Protein AF-A0A926DGR2-F1 (afdb_monomer_lite)

Structure (mmCIF, N/CA/C/O backbone):
data_AF-A0A926DGR2-F1
#
_entry.id   AF-A0A926DGR2-F1
#
loop_
_atom_site.group_PDB
_atom_site.id
_atom_site.type_symbol
_atom_site.label_atom_id
_atom_site.label_alt_id
_atom_site.label_comp_id
_atom_site.label_asym_id
_atom_site.label_entity_id
_atom_site.label_seq_id
_atom_site.pdbx_PDB_ins_code
_atom_site.Cartn_x
_atom_site.Cartn_y
_atom_site.Cartn_z
_atom_site.occupancy
_atom_site.B_iso_or_equiv
_atom_site.auth_seq_id
_atom_site.auth_comp_id
_atom_site.auth_asym_id
_atom_site.auth_atom_id
_atom_site.pdbx_PDB_model_num
ATOM 1 N N . MET A 1 1 ? 23.090 1.260 14.025 1.00 85.31 1 MET A N 1
ATOM 2 C CA . MET A 1 1 ? 22.115 1.130 12.928 1.00 85.31 1 MET A CA 1
ATOM 3 C C . MET A 1 1 ? 21.217 -0.067 13.197 1.00 85.31 1 MET A C 1
ATOM 5 O O . MET A 1 1 ? 21.703 -1.190 13.149 1.00 85.31 1 MET A O 1
ATOM 9 N N . ALA A 1 2 ? 19.939 0.156 13.508 1.00 92.38 2 ALA A N 1
ATOM 10 C CA . ALA A 1 2 ? 18.970 -0.929 13.665 1.00 92.38 2 ALA A CA 1
ATOM 11 C C . ALA A 1 2 ? 18.140 -1.069 12.382 1.00 92.38 2 ALA A C 1
ATOM 13 O O . ALA A 1 2 ? 17.682 -0.070 11.825 1.00 92.38 2 ALA A O 1
ATOM 14 N N . LEU A 1 3 ? 17.971 -2.305 11.911 1.00 95.19 3 LEU A N 1
ATOM 15 C CA . LEU A 1 3 ? 17.145 -2.617 10.747 1.00 95.19 3 LEU A CA 1
ATOM 16 C C . LEU A 1 3 ? 15.840 -3.272 11.184 1.00 95.19 3 LEU A C 1
ATOM 18 O O . LEU A 1 3 ? 15.864 -4.383 11.706 1.00 95.19 3 LEU A O 1
ATOM 22 N N . GLU A 1 4 ? 14.705 -2.643 10.909 1.00 92.25 4 GLU A N 1
ATOM 23 C CA . GLU A 1 4 ? 13.402 -3.305 10.998 1.00 92.25 4 GLU A CA 1
ATOM 24 C C . GLU A 1 4 ? 13.162 -4.100 9.715 1.00 92.25 4 GLU A C 1
ATOM 26 O O . GLU A 1 4 ? 13.198 -3.536 8.622 1.00 92.25 4 GLU A O 1
ATOM 31 N N . VAL A 1 5 ? 12.946 -5.413 9.823 1.00 92.69 5 VAL A N 1
ATOM 32 C CA . VAL A 1 5 ? 12.897 -6.319 8.665 1.00 92.69 5 VAL A CA 1
ATOM 33 C C . VAL A 1 5 ? 11.571 -7.061 8.601 1.00 92.69 5 VAL A C 1
ATOM 35 O O . VAL A 1 5 ? 11.169 -7.741 9.543 1.00 92.69 5 VAL A O 1
ATOM 38 N N . LYS A 1 6 ? 10.925 -7.016 7.436 1.00 90.31 6 LYS A N 1
ATOM 39 C CA . LYS A 1 6 ? 9.734 -7.801 7.117 1.00 90.31 6 LYS A CA 1
ATOM 40 C C . LYS A 1 6 ? 9.934 -8.561 5.813 1.00 90.31 6 LYS A C 1
ATOM 42 O O . LYS A 1 6 ? 10.219 -7.977 4.770 1.00 90.31 6 LYS A O 1
ATOM 47 N N . PHE A 1 7 ? 9.729 -9.872 5.867 1.00 91.88 7 PHE A N 1
ATOM 48 C CA . PHE A 1 7 ? 9.771 -10.750 4.701 1.00 91.88 7 PHE A CA 1
ATOM 49 C C . PHE A 1 7 ? 8.384 -11.271 4.342 1.00 91.88 7 PHE A C 1
ATOM 51 O O . PHE A 1 7 ? 7.607 -11.676 5.209 1.00 91.88 7 PHE A O 1
ATOM 58 N N . PHE A 1 8 ? 8.112 -11.314 3.040 1.00 89.38 8 PHE A N 1
ATOM 59 C CA . PHE A 1 8 ? 6.947 -11.964 2.450 1.00 89.38 8 PHE A CA 1
ATOM 60 C C . PHE A 1 8 ? 7.410 -13.257 1.799 1.00 89.38 8 PHE A C 1
ATOM 62 O O . PHE A 1 8 ? 8.415 -13.269 1.077 1.00 89.38 8 PHE A O 1
ATOM 69 N N . THR A 1 9 ? 6.699 -14.347 2.072 1.00 91.00 9 THR A N 1
ATOM 70 C CA . THR A 1 9 ? 7.186 -15.690 1.767 1.00 91.00 9 THR A CA 1
ATOM 71 C C . THR A 1 9 ? 6.201 -16.485 0.932 1.00 91.00 9 THR A C 1
ATOM 73 O O . THR A 1 9 ? 5.001 -16.469 1.179 1.00 91.00 9 THR A O 1
ATOM 76 N N . LEU A 1 10 ? 6.727 -17.236 -0.035 1.00 89.69 10 LEU A N 1
ATOM 77 C CA . LEU A 1 10 ? 5.986 -18.236 -0.795 1.00 89.69 10 LEU A CA 1
ATOM 78 C C . LEU A 1 10 ? 6.647 -19.596 -0.586 1.00 89.69 10 LEU A C 1
ATOM 80 O O . LEU A 1 10 ? 7.823 -19.756 -0.918 1.00 89.69 10 LEU A O 1
ATOM 84 N N . LYS A 1 11 ? 5.900 -20.563 -0.033 1.00 88.25 11 LYS A N 1
ATOM 85 C CA . LYS A 1 11 ? 6.431 -21.873 0.400 1.00 88.25 11 LYS A CA 1
ATOM 86 C C . LYS A 1 11 ? 7.746 -21.719 1.182 1.00 88.25 11 LYS A C 1
ATOM 88 O O . LYS A 1 11 ? 8.768 -22.285 0.805 1.00 88.25 11 LYS A O 1
ATOM 93 N N . GLU A 1 12 ? 7.719 -20.880 2.219 1.00 88.81 12 GLU A N 1
ATOM 94 C CA . GLU A 1 12 ? 8.842 -20.645 3.147 1.00 88.81 12 GLU A CA 1
ATOM 95 C C . GLU A 1 12 ? 10.083 -19.964 2.548 1.00 88.81 12 GLU A C 1
ATOM 97 O O . GLU A 1 12 ? 11.089 -19.805 3.235 1.00 88.81 12 GLU A O 1
ATOM 102 N N . LYS A 1 13 ? 10.032 -19.508 1.293 1.00 93.50 13 LYS A N 1
ATOM 103 C CA . LYS A 1 13 ? 11.116 -18.739 0.672 1.00 93.50 13 LYS A CA 1
ATOM 104 C C . LYS A 1 13 ? 10.728 -17.285 0.488 1.00 93.50 13 LYS A C 1
ATOM 106 O O . LYS A 1 13 ? 9.588 -16.992 0.136 1.00 93.50 13 LYS A O 1
ATOM 111 N N . ILE A 1 14 ? 11.686 -16.383 0.673 1.00 95.56 14 ILE A N 1
ATOM 112 C CA . ILE A 1 14 ? 11.475 -14.943 0.497 1.00 95.56 14 ILE A CA 1
ATOM 113 C C . ILE A 1 14 ? 11.142 -14.651 -0.972 1.00 95.56 14 ILE A C 1
ATOM 115 O O . ILE A 1 14 ? 11.870 -15.057 -1.880 1.00 95.56 14 ILE A O 1
ATOM 119 N N . CYS A 1 15 ? 10.048 -13.927 -1.201 1.00 93.44 15 CYS A N 1
ATOM 120 C CA . CYS A 1 15 ? 9.672 -13.398 -2.514 1.00 93.44 15 CYS A CA 1
ATOM 121 C C . CYS A 1 15 ? 9.531 -11.869 -2.535 1.00 93.44 15 CYS A C 1
ATOM 123 O O . CYS A 1 15 ? 9.487 -11.268 -3.608 1.00 93.44 15 CYS A O 1
ATOM 125 N N . ALA A 1 16 ? 9.469 -11.234 -1.365 1.00 91.62 16 ALA A N 1
ATOM 126 C CA . ALA A 1 16 ? 9.537 -9.787 -1.209 1.00 91.62 16 ALA A CA 1
ATOM 127 C C . ALA A 1 16 ? 10.068 -9.427 0.176 1.00 91.62 16 ALA A C 1
ATOM 129 O O . ALA A 1 16 ? 9.998 -10.241 1.102 1.00 91.62 16 ALA A O 1
ATOM 130 N N . TRP A 1 17 ? 10.565 -8.206 0.322 1.00 92.88 17 TRP A N 1
ATOM 131 C CA . TRP A 1 17 ? 11.075 -7.708 1.592 1.00 92.88 17 TRP A CA 1
ATOM 132 C C . TRP A 1 17 ? 10.853 -6.216 1.740 1.00 92.88 17 TRP A C 1
ATOM 134 O O . TRP A 1 17 ? 10.704 -5.484 0.758 1.00 92.88 17 TRP A O 1
ATOM 144 N N . GLU A 1 18 ? 10.891 -5.800 2.997 1.00 89.88 18 GLU A N 1
ATOM 145 C CA . GLU A 1 18 ? 10.904 -4.418 3.436 1.00 89.88 18 GLU A CA 1
ATOM 146 C C . GLU A 1 18 ? 11.861 -4.312 4.602 1.00 89.88 18 GLU A C 1
ATOM 148 O O . GLU A 1 18 ? 11.802 -5.103 5.544 1.00 89.88 18 GLU A O 1
ATOM 153 N N . ILE A 1 19 ? 12.771 -3.363 4.494 1.00 93.06 19 ILE A N 1
ATOM 154 C CA . ILE A 1 19 ? 13.820 -3.125 5.463 1.00 93.06 19 ILE A CA 1
ATOM 155 C C . ILE A 1 19 ? 13.832 -1.625 5.718 1.00 93.06 19 ILE A C 1
ATOM 157 O O . ILE A 1 19 ? 14.022 -0.843 4.786 1.00 93.06 19 ILE A O 1
ATOM 161 N N . HIS A 1 20 ? 13.608 -1.218 6.959 1.00 91.25 20 HIS A N 1
ATOM 162 C CA . HIS A 1 20 ? 13.711 0.173 7.381 1.00 91.25 20 HIS A CA 1
ATOM 163 C C . HIS A 1 20 ? 14.954 0.334 8.244 1.00 91.25 20 HIS A C 1
ATOM 165 O O . HIS A 1 20 ? 15.096 -0.308 9.281 1.00 91.25 20 HIS A O 1
ATOM 171 N N . ASP A 1 21 ? 15.874 1.173 7.784 1.00 91.75 21 ASP A N 1
ATOM 172 C CA . ASP A 1 21 ? 16.991 1.639 8.592 1.00 91.75 21 ASP A CA 1
ATOM 173 C C . ASP A 1 21 ? 16.507 2.787 9.475 1.00 91.75 21 ASP A C 1
ATOM 175 O O . ASP A 1 21 ? 16.227 3.891 8.997 1.00 91.75 21 ASP A O 1
ATOM 179 N N . THR A 1 22 ? 16.414 2.522 10.775 1.00 86.75 22 THR A N 1
ATOM 180 C CA . THR A 1 22 ? 15.882 3.476 11.752 1.00 86.75 22 THR A CA 1
ATOM 181 C C . THR A 1 22 ? 16.847 4.620 12.054 1.00 86.75 22 THR A C 1
ATOM 183 O O . THR A 1 22 ? 16.408 5.678 12.502 1.00 86.75 22 THR A O 1
ATOM 186 N N . ALA A 1 23 ? 18.145 4.458 11.772 1.00 85.81 23 ALA A N 1
ATOM 187 C CA . ALA A 1 23 ? 19.149 5.488 12.019 1.00 85.81 23 ALA A CA 1
ATOM 188 C C . ALA A 1 23 ? 19.156 6.546 10.909 1.00 85.81 23 ALA A C 1
ATOM 190 O O . ALA A 1 23 ? 19.213 7.742 11.188 1.00 85.81 23 ALA A O 1
ATOM 191 N N . THR A 1 24 ? 19.076 6.117 9.647 1.00 87.12 24 THR A N 1
ATOM 192 C CA . THR A 1 24 ? 19.071 7.027 8.484 1.00 87.12 24 THR A CA 1
ATOM 193 C C . THR A 1 24 ? 17.665 7.357 7.982 1.00 87.12 24 THR A C 1
ATOM 195 O O . THR A 1 24 ? 17.489 8.241 7.140 1.00 87.12 24 THR A O 1
ATOM 198 N N . ASN A 1 25 ? 16.650 6.662 8.502 1.00 80.31 25 ASN A N 1
ATOM 199 C CA . ASN A 1 25 ? 15.273 6.689 8.021 1.00 80.31 25 ASN A CA 1
ATOM 200 C C . ASN A 1 25 ? 15.143 6.301 6.532 1.00 80.31 25 ASN A C 1
ATOM 202 O O . ASN A 1 25 ? 14.246 6.777 5.828 1.00 80.31 25 ASN A O 1
ATOM 206 N N . GLN A 1 26 ? 16.060 5.462 6.043 1.00 86.75 26 GLN A N 1
ATOM 207 C CA . GLN A 1 26 ? 16.059 4.939 4.681 1.00 86.75 26 GLN A CA 1
ATOM 208 C C . GLN A 1 26 ? 15.241 3.647 4.600 1.00 86.75 26 GLN A C 1
ATOM 210 O O . GLN A 1 26 ? 15.308 2.792 5.480 1.00 86.75 26 GLN A O 1
ATOM 215 N N . TYR A 1 27 ? 14.483 3.493 3.516 1.00 83.44 27 TYR A N 1
ATOM 216 C CA . TYR A 1 27 ? 13.680 2.303 3.250 1.00 83.44 27 TYR A CA 1
ATOM 217 C C . TYR A 1 27 ? 14.277 1.528 2.077 1.00 83.44 27 TYR A C 1
ATOM 219 O O . TYR A 1 27 ? 14.577 2.105 1.032 1.00 83.44 27 TYR A O 1
ATOM 227 N N . TYR A 1 28 ? 14.417 0.217 2.251 1.00 88.25 28 TYR A N 1
ATOM 228 C CA . TYR A 1 28 ? 14.827 -0.722 1.219 1.00 88.25 28 TYR A CA 1
ATOM 229 C C . TYR A 1 28 ? 13.732 -1.768 1.049 1.00 88.25 28 TYR A C 1
ATOM 231 O O . TYR A 1 28 ? 13.471 -2.579 1.935 1.00 88.25 28 TYR A O 1
ATOM 239 N N . ASN A 1 29 ? 13.095 -1.780 -0.109 1.00 87.88 29 ASN A N 1
ATOM 240 C CA . ASN A 1 29 ? 12.072 -2.753 -0.453 1.00 87.88 29 ASN A CA 1
ATOM 241 C C . ASN A 1 29 ? 12.411 -3.411 -1.784 1.00 87.88 29 ASN A C 1
ATOM 243 O O . ASN A 1 29 ? 13.141 -2.862 -2.608 1.00 87.88 29 ASN A O 1
ATOM 247 N N . GLY A 1 30 ? 11.871 -4.601 -2.007 1.00 88.25 30 GLY A N 1
ATOM 248 C CA . GLY A 1 30 ? 12.064 -5.258 -3.285 1.00 88.25 30 GLY A CA 1
ATOM 249 C C . GLY A 1 30 ? 11.314 -6.563 -3.436 1.00 88.25 30 GLY A C 1
ATOM 250 O O . GLY A 1 30 ? 10.511 -6.974 -2.594 1.00 88.25 30 GLY A O 1
ATOM 251 N N . ALA A 1 31 ? 11.558 -7.180 -4.583 1.00 89.81 31 ALA A N 1
ATOM 252 C CA . ALA A 1 31 ? 10.889 -8.377 -5.043 1.00 89.81 31 ALA A CA 1
ATOM 253 C C . ALA A 1 31 ? 11.898 -9.333 -5.655 1.00 89.81 31 ALA A C 1
ATOM 255 O O . ALA A 1 31 ? 12.835 -8.911 -6.331 1.00 89.81 31 ALA A O 1
ATOM 256 N N . ALA A 1 32 ? 11.662 -10.627 -5.487 1.00 94.75 32 ALA A N 1
ATOM 257 C CA . ALA A 1 32 ? 12.434 -11.635 -6.181 1.00 94.75 32 ALA A CA 1
ATOM 258 C C . ALA A 1 32 ? 11.609 -12.888 -6.430 1.00 94.75 32 ALA A C 1
ATOM 260 O O . ALA A 1 32 ? 10.655 -13.208 -5.718 1.00 94.75 32 ALA A O 1
ATOM 261 N N . ARG A 1 33 ? 12.028 -13.652 -7.432 1.00 95.56 33 ARG A N 1
ATOM 262 C CA . ARG A 1 33 ? 11.532 -14.999 -7.639 1.00 95.56 33 ARG A CA 1
ATOM 263 C C . ARG A 1 33 ? 12.081 -15.908 -6.531 1.00 95.56 33 ARG A C 1
ATOM 265 O O . ARG A 1 33 ? 13.298 -16.083 -6.459 1.00 95.56 33 ARG A O 1
ATOM 272 N N . PRO A 1 34 ? 11.226 -16.570 -5.733 1.00 95.44 34 PRO A N 1
ATOM 273 C CA . PRO A 1 34 ? 11.679 -17.392 -4.607 1.00 95.44 34 PRO A CA 1
ATOM 274 C C . PRO A 1 34 ? 12.421 -18.670 -5.036 1.00 95.44 34 PRO A C 1
ATOM 276 O O . PRO A 1 34 ? 13.231 -19.206 -4.286 1.00 95.44 34 PRO A O 1
ATOM 279 N N . PHE A 1 35 ? 12.183 -19.170 -6.254 1.00 95.19 35 PHE A N 1
ATOM 280 C CA . PHE A 1 35 ? 12.771 -20.417 -6.757 1.00 95.19 35 PHE A CA 1
ATOM 281 C C . PHE A 1 35 ? 13.747 -20.174 -7.906 1.00 95.19 35 PHE A C 1
ATOM 283 O O . PHE A 1 35 ? 13.556 -19.277 -8.730 1.00 95.19 35 PHE A O 1
ATOM 290 N N . LYS A 1 36 ? 14.773 -21.027 -8.018 1.00 93.75 36 LYS A N 1
ATOM 291 C CA . LYS A 1 36 ? 15.764 -20.935 -9.100 1.00 93.75 36 LYS A CA 1
ATOM 292 C C . LYS A 1 36 ? 15.111 -21.062 -10.479 1.00 93.75 36 LYS A C 1
ATOM 294 O O . LYS A 1 36 ? 15.443 -20.286 -11.369 1.00 93.75 36 LYS A O 1
ATOM 299 N N . SER A 1 37 ? 14.155 -21.980 -10.635 1.00 93.69 37 SER A N 1
ATOM 300 C CA . SER A 1 37 ? 13.375 -22.153 -11.865 1.00 93.69 37 SER A CA 1
ATOM 301 C C . SER A 1 37 ? 12.047 -21.397 -11.800 1.00 93.69 37 SER A C 1
ATOM 303 O O . SER A 1 37 ? 11.313 -21.500 -10.818 1.00 93.69 37 SER A O 1
ATOM 305 N N . SER A 1 38 ? 11.702 -20.678 -12.871 1.00 92.00 38 SER A N 1
ATOM 306 C CA . SER A 1 38 ? 10.388 -20.037 -13.022 1.00 92.00 38 SER A CA 1
ATOM 307 C C . SER A 1 38 ? 9.250 -21.044 -13.181 1.00 92.00 38 SER A C 1
ATOM 309 O O . SER A 1 38 ? 8.132 -20.754 -12.759 1.00 92.00 38 SER A O 1
ATOM 311 N N . ALA A 1 39 ? 9.535 -22.243 -13.696 1.00 92.56 39 ALA A N 1
ATOM 312 C CA . ALA A 1 39 ? 8.556 -23.322 -13.823 1.00 92.56 39 ALA A CA 1
ATOM 313 C C . ALA A 1 39 ? 8.101 -23.872 -12.460 1.00 92.56 39 ALA A C 1
ATOM 315 O O . ALA A 1 39 ? 7.008 -24.418 -12.344 1.00 92.56 39 ALA A O 1
ATOM 316 N N . SER A 1 40 ? 8.891 -23.696 -11.392 1.00 92.38 40 SER A N 1
ATOM 317 C CA . SER A 1 40 ? 8.473 -24.087 -10.037 1.00 92.38 40 SER A CA 1
ATOM 318 C C . SER A 1 40 ? 7.231 -23.324 -9.570 1.00 92.38 40 SER A C 1
ATOM 320 O O . SER A 1 40 ? 6.426 -23.875 -8.827 1.00 92.38 40 SER A O 1
ATOM 322 N N . LEU A 1 41 ? 7.033 -22.093 -10.054 1.00 91.06 41 LEU A N 1
ATOM 323 C CA . LEU A 1 41 ? 5.833 -21.302 -9.770 1.00 91.06 41 LEU A CA 1
ATOM 324 C C . LEU A 1 41 ? 4.581 -21.875 -10.451 1.00 91.06 41 LEU A C 1
ATOM 326 O O . LEU A 1 41 ? 3.470 -21.509 -10.091 1.00 91.06 41 LEU A O 1
ATOM 330 N N . ASP A 1 42 ? 4.721 -22.758 -11.444 1.00 90.50 42 ASP A N 1
ATOM 331 C CA . ASP A 1 42 ? 3.562 -23.388 -12.082 1.00 90.50 42 ASP A CA 1
ATOM 332 C C . ASP A 1 42 ? 2.893 -24.455 -11.228 1.00 90.50 42 ASP A C 1
ATOM 334 O O . ASP A 1 42 ? 1.716 -24.730 -11.430 1.00 90.50 42 ASP A O 1
ATOM 338 N N . LYS A 1 43 ? 3.620 -24.990 -10.246 1.00 90.06 43 LYS A N 1
ATOM 339 C CA . LYS A 1 43 ? 3.163 -26.061 -9.355 1.00 90.06 43 LYS A CA 1
ATOM 340 C C . LYS A 1 43 ? 2.479 -25.549 -8.085 1.00 90.06 43 LYS A C 1
ATOM 342 O O . LYS A 1 43 ? 2.101 -26.348 -7.237 1.00 90.06 43 LYS A O 1
ATOM 347 N N . ILE A 1 44 ? 2.381 -24.233 -7.924 1.00 87.81 44 ILE A N 1
ATOM 348 C CA . ILE A 1 44 ? 1.843 -23.589 -6.726 1.00 87.81 44 ILE A CA 1
ATOM 349 C C . ILE A 1 44 ? 0.384 -23.233 -6.972 1.00 87.81 44 ILE A C 1
ATOM 351 O O . ILE A 1 44 ? 0.033 -22.728 -8.044 1.00 87.81 44 ILE A O 1
ATOM 355 N N . LEU A 1 45 ? -0.458 -23.500 -5.975 1.00 79.00 45 LEU A N 1
ATOM 356 C CA . LEU A 1 45 ? -1.888 -23.244 -6.075 1.00 79.00 45 LEU A CA 1
ATOM 357 C C . LEU A 1 45 ? -2.152 -21.732 -6.172 1.00 79.00 45 LEU A C 1
ATOM 359 O O . LEU A 1 45 ? -1.497 -20.957 -5.474 1.00 79.00 45 LEU A O 1
ATOM 363 N N . PRO A 1 46 ? -3.130 -21.287 -6.984 1.00 71.06 46 PRO A N 1
ATOM 364 C CA . PRO A 1 46 ? -3.481 -19.870 -7.093 1.00 71.06 46 PRO A CA 1
ATOM 365 C C . PRO A 1 46 ? -3.771 -19.196 -5.744 1.00 71.06 46 PRO A C 1
ATOM 367 O O . PRO A 1 46 ? -3.370 -18.052 -5.541 1.00 71.06 46 PRO A O 1
ATOM 370 N N . SER A 1 47 ? -4.398 -19.918 -4.808 1.00 68.56 47 SER A N 1
ATOM 371 C CA . SER A 1 47 ? -4.724 -19.422 -3.466 1.00 68.56 47 SER A CA 1
ATOM 372 C C . SER A 1 47 ? -3.497 -19.035 -2.640 1.00 68.56 47 SER A C 1
ATOM 374 O O . SER A 1 47 ? -3.569 -18.127 -1.817 1.00 68.56 47 SER A O 1
ATOM 376 N N . GLU A 1 48 ? -2.343 -19.654 -2.891 1.00 71.81 48 GLU A N 1
ATOM 377 C CA . GLU A 1 48 ? -1.100 -19.339 -2.179 1.00 71.81 48 GLU A CA 1
ATOM 378 C C . GLU A 1 48 ? -0.487 -18.003 -2.611 1.00 71.81 48 GLU A C 1
ATOM 380 O O . GLU A 1 48 ? 0.431 -17.507 -1.962 1.00 71.81 48 GLU A O 1
ATOM 385 N N . TYR A 1 49 ? -1.006 -17.395 -3.680 1.00 69.31 49 TYR A N 1
ATOM 386 C CA . TYR A 1 49 ? -0.625 -16.054 -4.111 1.00 69.31 49 TYR A CA 1
ATOM 387 C C . TYR A 1 49 ? -1.524 -14.959 -3.525 1.00 69.31 49 TYR A C 1
ATOM 389 O O . TYR A 1 49 ? -1.179 -13.790 -3.648 1.00 69.31 49 TYR A O 1
ATOM 397 N N . PHE A 1 50 ? -2.650 -15.291 -2.882 1.00 60.75 50 PHE A N 1
ATOM 398 C CA . PHE A 1 50 ? -3.615 -14.285 -2.405 1.00 60.75 50 PHE A CA 1
ATOM 399 C C . PHE A 1 50 ? -3.074 -13.392 -1.291 1.00 60.75 50 PHE A C 1
ATOM 401 O O . PHE A 1 50 ? -3.501 -12.252 -1.148 1.00 60.75 50 PHE A O 1
ATOM 408 N N . LEU A 1 51 ? -2.129 -13.905 -0.507 1.00 63.66 51 LEU A N 1
ATOM 409 C CA . LEU A 1 51 ? -1.462 -13.146 0.549 1.00 63.66 51 LEU A CA 1
ATOM 410 C C . LEU A 1 51 ? -0.120 -12.574 0.087 1.00 63.66 51 LEU A C 1
ATOM 412 O O . LEU A 1 51 ? 0.638 -12.058 0.910 1.00 63.66 51 LEU A O 1
ATOM 416 N N . LEU A 1 52 ? 0.194 -12.708 -1.206 1.00 70.69 52 LEU A N 1
ATOM 417 C CA . LEU A 1 52 ? 1.451 -12.257 -1.761 1.00 70.69 52 LEU A CA 1
ATOM 418 C C . LEU A 1 52 ? 1.322 -10.921 -2.480 1.00 70.69 52 LEU A C 1
ATOM 420 O O . LEU A 1 52 ? 0.340 -10.662 -3.171 1.00 70.69 52 LEU A O 1
ATOM 424 N N . PRO A 1 53 ? 2.401 -10.132 -2.439 1.00 63.16 53 PRO A N 1
ATOM 425 C CA . PRO A 1 53 ? 2.492 -8.861 -3.139 1.00 63.16 53 PRO A CA 1
ATOM 426 C C . PRO A 1 53 ? 2.425 -8.900 -4.659 1.00 63.16 53 PRO A C 1
ATOM 428 O O . PRO A 1 53 ? 2.270 -7.870 -5.315 1.00 63.16 53 PRO A O 1
ATOM 431 N N . TYR A 1 54 ? 2.661 -10.074 -5.231 1.00 77.62 54 TYR A N 1
ATOM 432 C CA . TYR A 1 54 ? 2.979 -10.220 -6.635 1.00 77.62 54 TYR A CA 1
ATOM 433 C C . TYR A 1 54 ? 2.206 -11.383 -7.223 1.00 77.62 54 TYR A C 1
ATOM 435 O O . TYR A 1 54 ? 2.153 -12.481 -6.665 1.00 77.62 54 TYR A O 1
ATOM 443 N N . THR A 1 55 ? 1.679 -11.158 -8.421 1.00 77.44 55 THR A N 1
ATOM 444 C CA . THR A 1 55 ? 1.095 -12.231 -9.217 1.00 77.44 55 THR A CA 1
ATOM 445 C C . THR A 1 55 ? 2.165 -13.253 -9.592 1.00 77.44 55 THR A C 1
ATOM 447 O O . THR A 1 55 ? 3.349 -12.937 -9.754 1.00 77.44 55 THR A O 1
ATOM 450 N N . LYS A 1 56 ? 1.731 -14.485 -9.861 1.00 84.19 56 LYS A N 1
ATOM 451 C CA . LYS A 1 56 ? 2.578 -15.529 -10.451 1.00 84.19 56 LYS A CA 1
ATOM 452 C C . LYS A 1 56 ? 3.350 -15.034 -11.685 1.00 84.19 56 LYS A C 1
ATOM 454 O O . LYS A 1 56 ? 4.528 -15.350 -11.837 1.00 84.19 56 LYS A O 1
ATOM 459 N N . LYS A 1 57 ? 2.709 -14.240 -12.555 1.00 84.94 57 LYS A N 1
ATOM 460 C CA . LYS A 1 57 ? 3.335 -13.673 -13.764 1.00 84.94 57 LYS A CA 1
ATOM 461 C C . LYS A 1 57 ? 4.480 -12.717 -13.416 1.00 84.94 57 LYS A C 1
ATOM 463 O O . LYS A 1 57 ? 5.554 -12.840 -13.997 1.00 84.94 57 LYS A O 1
ATOM 468 N N . GLN A 1 58 ? 4.277 -11.818 -12.452 1.00 84.62 58 GLN A N 1
ATOM 469 C CA . GLN A 1 58 ? 5.322 -10.899 -11.985 1.00 84.62 58 GLN A CA 1
ATOM 470 C C . GLN A 1 58 ? 6.485 -11.660 -11.337 1.00 84.62 58 GLN A C 1
ATOM 472 O O . GLN A 1 58 ? 7.633 -11.476 -11.737 1.00 84.62 58 GLN A O 1
ATOM 477 N N . LEU A 1 59 ? 6.201 -12.608 -10.438 1.00 89.75 59 LEU A N 1
ATOM 478 C CA . LEU A 1 59 ? 7.238 -13.427 -9.798 1.00 89.75 59 LEU A CA 1
ATOM 479 C C . LEU A 1 59 ? 8.080 -14.222 -10.804 1.00 89.75 59 LEU A C 1
ATOM 481 O O . LEU A 1 59 ? 9.268 -14.429 -10.575 1.00 89.75 59 LEU A O 1
ATOM 485 N N . LYS A 1 60 ? 7.505 -14.655 -11.935 1.00 92.44 60 LYS A N 1
ATOM 486 C CA . LYS A 1 60 ? 8.272 -15.307 -13.009 1.00 92.44 60 LYS A CA 1
ATOM 487 C C . LYS A 1 60 ? 9.282 -14.369 -13.672 1.00 92.44 60 LYS A C 1
ATOM 489 O O . LYS A 1 60 ? 10.355 -14.844 -14.043 1.00 92.44 60 LYS A O 1
ATOM 494 N N . SER A 1 61 ? 8.938 -13.088 -13.817 1.00 90.56 61 SER A N 1
ATOM 495 C CA . SER A 1 61 ? 9.801 -12.076 -14.441 1.00 90.56 61 SER A CA 1
ATOM 496 C C . SER A 1 61 ? 10.932 -11.578 -13.543 1.00 90.56 61 SER A C 1
ATOM 498 O O . SER A 1 61 ? 11.923 -11.071 -14.057 1.00 90.56 61 SER A O 1
ATOM 500 N N . PHE A 1 62 ? 10.814 -11.733 -12.223 1.00 93.00 62 PHE A N 1
ATOM 501 C CA . PHE A 1 62 ? 11.843 -11.269 -11.299 1.00 93.00 62 PHE A CA 1
ATOM 502 C C . PHE A 1 62 ? 13.082 -12.163 -11.285 1.00 93.00 62 PHE A C 1
ATOM 504 O O . PHE A 1 62 ? 13.045 -13.359 -11.604 1.00 93.00 62 PHE A O 1
ATOM 511 N N . GLU A 1 63 ? 14.193 -11.561 -10.865 1.00 95.25 63 GLU A N 1
ATOM 512 C CA . GLU A 1 63 ? 15.437 -12.274 -10.624 1.00 95.25 63 GLU A CA 1
ATOM 513 C C . GLU A 1 63 ? 15.284 -13.269 -9.465 1.00 95.25 63 GLU A C 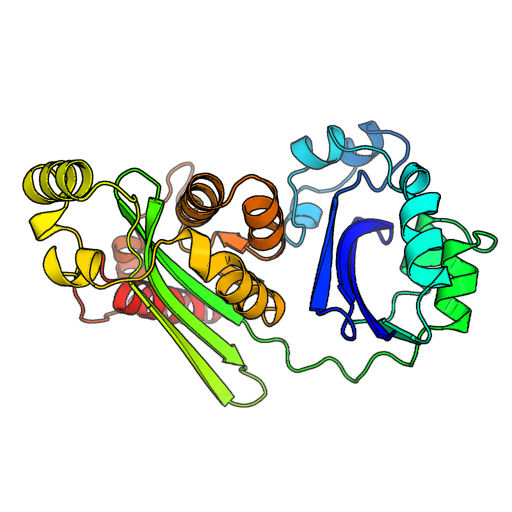1
ATOM 515 O O . GLU A 1 63 ? 14.495 -13.072 -8.543 1.00 95.25 63 GLU A O 1
ATOM 520 N N . TYR A 1 64 ? 16.026 -14.374 -9.522 1.00 96.81 64 TYR A N 1
ATOM 521 C CA . TYR A 1 64 ? 16.045 -15.360 -8.447 1.00 96.81 64 TYR A CA 1
ATOM 522 C C . TYR A 1 64 ? 16.610 -14.761 -7.152 1.00 96.81 64 TYR A C 1
ATOM 524 O O . TYR A 1 64 ? 17.727 -14.251 -7.158 1.00 96.81 64 TYR A O 1
ATOM 532 N N . ILE A 1 65 ? 15.894 -14.924 -6.034 1.00 96.94 65 ILE A N 1
ATOM 533 C CA . ILE A 1 65 ? 16.254 -14.379 -4.713 1.00 96.94 65 ILE A CA 1
ATOM 534 C C . ILE A 1 65 ? 17.684 -14.720 -4.283 1.00 96.94 65 ILE A C 1
ATOM 536 O O . ILE A 1 65 ? 18.364 -13.880 -3.707 1.00 96.94 65 ILE A O 1
ATOM 540 N N . GLY A 1 66 ? 18.194 -15.906 -4.631 1.00 95.69 66 GLY A N 1
ATOM 541 C CA . GLY A 1 66 ? 19.564 -16.290 -4.282 1.00 95.69 66 GLY A CA 1
ATOM 542 C C . GLY A 1 66 ? 20.645 -15.412 -4.924 1.00 95.69 66 GLY A C 1
ATOM 543 O O . GLY A 1 66 ? 21.753 -15.358 -4.404 1.00 95.69 66 GLY A O 1
ATOM 544 N N . ARG A 1 67 ? 20.343 -14.696 -6.017 1.00 96.31 67 ARG A N 1
ATOM 545 C CA . ARG A 1 67 ? 21.266 -13.717 -6.618 1.00 96.31 67 ARG A CA 1
ATOM 546 C C . ARG A 1 67 ? 21.304 -12.386 -5.871 1.00 96.31 67 ARG A C 1
ATOM 548 O O . ARG A 1 67 ? 22.253 -11.634 -6.046 1.00 96.31 67 ARG A O 1
ATOM 555 N N . LEU A 1 68 ? 20.321 -12.127 -5.012 1.00 96.62 68 LEU A N 1
ATOM 556 C CA . LEU A 1 68 ? 20.270 -10.940 -4.161 1.00 96.62 68 LEU A CA 1
ATOM 557 C C . LEU A 1 68 ? 20.951 -11.150 -2.807 1.00 96.62 68 LEU A C 1
ATOM 559 O O . LEU A 1 68 ? 20.928 -10.247 -1.978 1.00 96.62 68 LEU A O 1
ATOM 563 N N . ALA A 1 69 ? 21.588 -12.304 -2.574 1.00 96.56 69 ALA A N 1
ATOM 564 C CA . ALA A 1 69 ? 22.362 -12.534 -1.357 1.00 96.56 69 ALA A CA 1
ATOM 565 C C . ALA A 1 69 ? 23.365 -11.395 -1.062 1.00 96.56 69 ALA A C 1
ATOM 567 O O . ALA A 1 69 ? 23.323 -10.893 0.059 1.00 96.56 69 ALA A O 1
ATOM 568 N N . PRO A 1 70 ? 24.152 -10.874 -2.033 1.00 97.50 70 PRO A N 1
ATOM 569 C CA . PRO A 1 70 ? 25.086 -9.776 -1.764 1.00 97.50 70 PRO A CA 1
ATOM 570 C C . PRO A 1 70 ? 24.420 -8.505 -1.220 1.00 97.50 70 PRO A C 1
ATOM 572 O O . PRO A 1 70 ? 25.001 -7.823 -0.383 1.00 97.50 70 PRO A O 1
ATOM 575 N N . PHE A 1 71 ? 23.191 -8.205 -1.656 1.00 96.62 71 PHE A N 1
ATOM 576 C CA . PHE A 1 71 ? 22.424 -7.056 -1.171 1.00 96.62 71 PHE A CA 1
ATOM 577 C C . PHE A 1 71 ? 22.054 -7.209 0.313 1.00 96.62 71 PHE A C 1
ATOM 579 O O . PHE A 1 71 ? 22.277 -6.292 1.101 1.00 96.62 71 PHE A O 1
ATOM 586 N N . PHE A 1 72 ? 21.537 -8.376 0.713 1.00 97.69 72 PHE A N 1
ATOM 587 C CA . PHE A 1 72 ? 21.210 -8.631 2.119 1.00 97.69 72 PHE A CA 1
ATOM 588 C C . PHE A 1 72 ? 22.464 -8.718 2.988 1.00 97.69 72 PHE A C 1
ATOM 590 O O . PHE A 1 72 ? 22.459 -8.212 4.105 1.00 97.69 72 PHE A O 1
ATOM 597 N N . GLU A 1 73 ? 23.543 -9.323 2.482 1.00 97.38 73 GLU A N 1
ATOM 598 C CA . GLU A 1 73 ? 24.818 -9.383 3.200 1.00 97.38 73 GLU A CA 1
ATOM 599 C C . GLU A 1 73 ? 25.369 -7.990 3.491 1.00 97.38 73 GLU A C 1
ATOM 601 O O . GLU A 1 73 ? 25.784 -7.738 4.617 1.00 97.38 73 GLU A O 1
ATOM 606 N N . ASP A 1 74 ? 25.374 -7.087 2.507 1.00 96.69 74 ASP A N 1
ATOM 607 C CA . ASP A 1 74 ? 25.860 -5.718 2.694 1.00 96.69 74 ASP A CA 1
ATOM 608 C C . ASP A 1 74 ? 25.035 -4.961 3.748 1.00 96.69 74 ASP A C 1
ATOM 610 O O . ASP A 1 74 ? 25.599 -4.376 4.676 1.00 96.69 74 ASP A O 1
ATOM 614 N N . LEU A 1 75 ? 23.702 -5.043 3.667 1.00 95.81 75 LEU A N 1
ATOM 615 C CA . LEU A 1 75 ? 22.807 -4.419 4.645 1.00 95.81 75 LEU A CA 1
ATOM 616 C C . LEU A 1 75 ? 22.997 -4.991 6.054 1.00 95.81 75 LEU A C 1
ATOM 618 O O . LEU A 1 75 ? 23.154 -4.237 7.014 1.00 95.81 75 LEU A O 1
ATOM 622 N N . PHE A 1 76 ? 23.015 -6.318 6.195 1.00 97.19 76 PHE A N 1
ATOM 623 C CA . PHE A 1 76 ? 23.120 -6.972 7.502 1.00 97.19 76 PHE A CA 1
ATOM 624 C C . PHE A 1 76 ? 24.516 -6.827 8.116 1.00 97.19 76 PHE A C 1
ATOM 626 O O . PHE A 1 76 ? 24.643 -6.734 9.337 1.00 97.19 76 PHE A O 1
ATOM 633 N N . LYS A 1 77 ? 25.577 -6.727 7.303 1.00 96.88 77 LYS A N 1
ATOM 634 C CA . LYS A 1 77 ? 26.926 -6.400 7.796 1.00 96.88 77 LYS A CA 1
ATOM 635 C C . LYS A 1 77 ? 26.961 -5.031 8.469 1.00 96.88 77 LYS A C 1
ATOM 637 O O . LYS A 1 77 ? 27.549 -4.924 9.539 1.00 96.88 77 LYS A O 1
ATOM 642 N N . LYS A 1 78 ? 26.305 -4.029 7.878 1.00 94.56 78 LYS A N 1
ATOM 643 C CA . LYS A 1 78 ? 26.257 -2.648 8.390 1.00 94.56 78 LYS A CA 1
ATOM 644 C C . LYS A 1 78 ? 25.347 -2.470 9.608 1.00 94.56 78 LYS A C 1
ATOM 646 O O . LYS A 1 78 ? 25.474 -1.476 10.314 1.00 94.56 78 LYS A O 1
ATOM 651 N N . ALA A 1 79 ? 24.403 -3.384 9.825 1.00 95.31 79 ALA A N 1
ATOM 652 C CA . ALA A 1 79 ? 23.465 -3.312 10.940 1.00 95.31 79 ALA A CA 1
ATOM 653 C C . ALA A 1 79 ? 24.137 -3.694 12.259 1.00 95.31 79 ALA A C 1
ATOM 655 O O . ALA A 1 79 ? 24.875 -4.670 12.307 1.00 95.31 79 ALA A O 1
ATOM 656 N N . ASP A 1 80 ? 23.836 -2.980 13.334 1.00 95.12 80 ASP A N 1
ATOM 657 C CA . ASP A 1 80 ? 24.208 -3.398 14.690 1.00 95.12 80 ASP A CA 1
ATOM 658 C C . ASP A 1 80 ? 23.191 -4.409 15.232 1.00 95.12 80 ASP A C 1
ATOM 660 O O . ASP A 1 80 ? 23.557 -5.348 15.932 1.00 95.12 80 ASP A O 1
ATOM 664 N N . SER A 1 81 ? 21.917 -4.250 14.859 1.00 95.88 81 SER A N 1
ATOM 665 C CA . SER A 1 81 ? 20.826 -5.154 15.221 1.00 95.88 81 SER A CA 1
ATOM 666 C C . SER A 1 81 ? 19.799 -5.279 14.096 1.00 95.88 81 SER A C 1
ATOM 668 O O . SER A 1 81 ? 19.605 -4.366 13.284 1.00 95.88 81 SER A O 1
ATOM 670 N N . ILE A 1 82 ? 19.120 -6.423 14.059 1.00 96.69 82 ILE A N 1
ATOM 671 C CA . ILE A 1 82 ? 18.001 -6.699 13.158 1.00 96.69 82 ILE A CA 1
ATOM 672 C C . ILE A 1 82 ? 16.763 -6.964 14.012 1.00 96.69 82 ILE A C 1
ATOM 674 O O . ILE A 1 82 ? 16.766 -7.849 14.858 1.00 96.69 82 ILE A O 1
ATOM 678 N N . HIS A 1 83 ? 15.703 -6.202 13.776 1.00 93.56 83 HIS A N 1
ATOM 679 C CA . HIS A 1 83 ? 14.417 -6.287 14.459 1.00 93.56 83 HIS A CA 1
ATOM 680 C C . HIS A 1 83 ? 13.398 -6.908 13.500 1.00 93.56 83 HIS A C 1
ATOM 682 O O . HIS A 1 83 ? 12.858 -6.217 12.629 1.00 93.56 83 HIS A O 1
ATOM 688 N N . PRO A 1 84 ? 13.175 -8.229 13.567 1.00 91.75 84 PRO A N 1
ATOM 689 C CA . PRO A 1 84 ? 12.317 -8.897 12.609 1.00 91.75 84 PRO A CA 1
ATOM 690 C C . PRO A 1 84 ? 10.837 -8.782 12.991 1.00 91.75 84 PRO A C 1
ATOM 692 O O . PRO A 1 84 ? 10.447 -8.995 14.135 1.00 91.75 84 PRO A O 1
ATOM 695 N N . ALA A 1 85 ? 9.983 -8.530 11.999 1.00 84.75 85 ALA A N 1
ATOM 696 C CA . ALA A 1 85 ? 8.531 -8.440 12.178 1.00 84.75 85 ALA A CA 1
ATOM 697 C C . ALA A 1 85 ? 7.856 -9.783 12.535 1.00 84.75 85 ALA A C 1
ATOM 699 O O . ALA A 1 85 ? 6.678 -9.816 12.897 1.00 84.75 85 ALA A O 1
ATOM 700 N N . ALA A 1 86 ? 8.562 -10.902 12.356 1.00 83.94 86 ALA A N 1
ATOM 701 C CA . ALA A 1 86 ? 8.141 -12.248 12.728 1.00 83.94 86 ALA A CA 1
ATOM 702 C C . ALA A 1 86 ? 9.371 -13.162 12.845 1.00 83.94 86 ALA A C 1
ATOM 704 O O . ALA A 1 86 ? 10.479 -12.786 12.473 1.00 83.94 86 ALA A O 1
ATOM 705 N N . PHE A 1 87 ? 9.185 -14.396 13.305 1.00 87.50 87 PHE A N 1
ATOM 706 C CA . PHE A 1 87 ? 10.267 -15.378 13.315 1.00 87.50 87 PHE A CA 1
ATOM 707 C C . PHE A 1 87 ? 10.630 -15.821 11.883 1.00 87.50 87 PHE A C 1
ATOM 709 O O . PHE A 1 87 ? 9.824 -16.463 11.205 1.00 87.50 87 PHE A O 1
ATOM 716 N N . TYR A 1 88 ? 11.839 -15.480 11.418 1.00 92.50 88 TYR A N 1
ATOM 717 C CA . TYR A 1 88 ? 12.282 -15.717 10.035 1.00 92.50 88 TYR A CA 1
ATOM 718 C C . TYR A 1 88 ? 13.460 -16.691 9.870 1.00 92.50 88 TYR A C 1
ATOM 720 O O . TYR A 1 88 ? 13.862 -16.934 8.732 1.00 92.50 88 TYR A O 1
ATOM 728 N N . ASP A 1 89 ? 13.990 -17.307 10.930 1.00 92.06 89 ASP A N 1
ATOM 729 C CA . ASP A 1 89 ? 15.153 -18.210 10.838 1.00 92.06 89 ASP A CA 1
ATOM 730 C C . ASP A 1 89 ? 14.972 -19.301 9.785 1.00 92.06 89 ASP A C 1
ATOM 732 O O . ASP A 1 89 ? 15.816 -19.493 8.908 1.00 92.06 89 ASP A O 1
ATOM 736 N N . HIS A 1 90 ? 13.833 -19.996 9.838 1.00 92.06 90 HIS A N 1
ATOM 737 C CA . HIS A 1 90 ? 13.519 -21.055 8.886 1.00 92.06 90 HIS A CA 1
ATOM 738 C C . HIS A 1 90 ? 13.446 -20.501 7.458 1.00 92.06 90 HIS A C 1
ATOM 740 O O . HIS A 1 90 ? 14.005 -21.083 6.532 1.00 92.06 90 HIS A O 1
ATOM 746 N N . VAL A 1 91 ? 12.837 -19.327 7.290 1.00 94.69 91 VAL A N 1
ATOM 747 C CA . VAL A 1 91 ? 12.667 -18.664 5.993 1.00 94.69 91 VAL A CA 1
ATOM 748 C C . VAL A 1 91 ? 14.016 -18.306 5.369 1.00 94.69 91 VAL A C 1
ATOM 750 O O . VAL A 1 91 ? 14.267 -18.615 4.202 1.00 94.69 91 VAL A O 1
ATOM 753 N N . LEU A 1 92 ? 14.913 -17.685 6.133 1.00 96.44 92 LEU A N 1
ATOM 754 C CA . LEU A 1 92 ? 16.250 -17.311 5.667 1.00 96.44 92 LEU A CA 1
ATOM 755 C C . LEU A 1 92 ? 17.114 -18.543 5.390 1.00 96.44 92 LEU A C 1
ATOM 757 O O . LEU A 1 92 ? 17.746 -18.621 4.333 1.00 96.44 92 LEU A O 1
ATOM 761 N N . LYS A 1 93 ? 17.066 -19.544 6.278 1.00 95.44 93 LYS A N 1
ATOM 762 C CA . LYS A 1 93 ? 17.758 -20.827 6.110 1.00 95.44 93 LYS A CA 1
ATOM 763 C C . LYS A 1 93 ? 17.304 -21.558 4.846 1.00 95.44 93 LYS A C 1
ATOM 765 O O . LYS A 1 93 ? 18.146 -22.075 4.117 1.00 95.44 93 LYS A O 1
ATOM 770 N N . HIS A 1 94 ? 16.007 -21.568 4.534 1.00 95.19 94 HIS A N 1
ATOM 771 C CA . HIS A 1 94 ? 15.483 -22.160 3.294 1.00 95.19 94 HIS A CA 1
ATOM 772 C C . HIS A 1 94 ? 15.763 -21.319 2.057 1.00 95.19 94 HIS A C 1
ATOM 774 O O . HIS A 1 94 ? 15.913 -21.869 0.963 1.00 95.19 94 HIS A O 1
ATOM 780 N N . THR A 1 95 ? 15.815 -19.996 2.191 1.00 96.62 95 THR A N 1
ATOM 781 C CA . THR A 1 95 ? 16.037 -19.091 1.059 1.00 96.62 95 THR A CA 1
ATOM 782 C C . THR A 1 95 ? 17.494 -19.106 0.607 1.00 96.62 95 THR A C 1
ATOM 784 O O . THR A 1 95 ? 17.753 -19.321 -0.578 1.00 96.62 95 THR A O 1
ATOM 787 N N . PHE A 1 96 ? 18.438 -18.928 1.534 1.00 96.88 96 PHE A N 1
ATOM 788 C CA . PHE A 1 96 ? 19.861 -18.763 1.220 1.00 96.88 96 PHE A CA 1
ATOM 789 C C . PHE A 1 96 ? 20.738 -19.951 1.636 1.00 96.88 96 PHE A C 1
ATOM 791 O O . PHE A 1 96 ? 21.857 -20.086 1.146 1.00 96.88 96 PHE A O 1
ATOM 798 N N . GLY A 1 97 ? 20.231 -20.844 2.486 1.00 94.88 97 GLY A N 1
ATOM 799 C CA . GLY A 1 97 ? 20.956 -22.006 2.995 1.00 94.88 97 GLY A CA 1
ATOM 800 C C . GLY A 1 97 ? 21.522 -21.795 4.407 1.00 94.88 97 GLY A C 1
ATOM 801 O O . GLY A 1 97 ? 21.804 -20.670 4.810 1.00 94.88 97 GLY A O 1
ATOM 802 N N . PRO A 1 98 ? 21.761 -22.879 5.166 1.00 94.31 98 PRO A N 1
ATOM 803 C CA . PRO A 1 98 ? 22.227 -22.809 6.557 1.00 94.31 98 PRO A CA 1
ATOM 804 C C . PRO A 1 98 ? 23.663 -22.304 6.728 1.00 94.31 98 PRO A C 1
ATOM 806 O O . PRO A 1 98 ? 24.057 -21.945 7.830 1.00 94.31 98 PRO A O 1
ATOM 809 N N . LYS A 1 99 ? 24.460 -22.323 5.656 1.00 94.94 99 LYS A N 1
ATOM 810 C CA . LYS A 1 99 ? 25.854 -21.851 5.644 1.00 94.94 99 LYS A CA 1
ATOM 811 C C . LYS A 1 99 ? 26.013 -20.515 4.913 1.00 94.94 99 LYS A C 1
ATOM 813 O O . LYS A 1 99 ? 27.135 -20.104 4.646 1.00 94.94 99 LYS A O 1
ATOM 818 N N . SER A 1 100 ? 24.907 -19.887 4.512 1.00 96.81 100 SER A N 1
ATOM 819 C CA . SER A 1 100 ? 24.961 -18.597 3.829 1.00 96.81 100 SER A CA 1
ATOM 820 C C . SER A 1 100 ? 25.374 -17.500 4.815 1.00 96.81 100 SER A C 1
ATOM 822 O O . SER A 1 100 ? 24.843 -17.481 5.932 1.00 96.81 100 SER A O 1
ATOM 824 N N . PRO A 1 101 ? 26.237 -16.552 4.400 1.00 97.50 101 PRO A N 1
ATOM 825 C CA . PRO A 1 101 ? 26.560 -15.393 5.222 1.00 97.50 101 PRO A CA 1
ATOM 826 C C . PRO A 1 101 ? 25.321 -14.568 5.588 1.00 97.50 101 PRO A C 1
ATOM 828 O O . PRO A 1 101 ? 25.249 -14.067 6.701 1.00 97.50 101 PRO A O 1
ATOM 831 N N . VAL A 1 102 ? 24.307 -14.484 4.713 1.00 97.50 102 VAL A N 1
ATOM 832 C CA . VAL A 1 102 ? 23.028 -13.810 5.019 1.00 97.50 102 VAL A CA 1
ATOM 833 C C . VAL A 1 102 ? 22.360 -14.430 6.244 1.00 97.50 102 VAL A C 1
ATOM 835 O O . VAL A 1 102 ? 21.961 -13.712 7.157 1.00 97.50 102 VAL A O 1
ATOM 838 N N . PHE A 1 103 ? 22.225 -15.762 6.269 1.00 97.69 103 PHE A N 1
ATOM 839 C CA . PHE A 1 103 ? 21.578 -16.454 7.384 1.00 97.69 103 PHE A CA 1
ATOM 840 C C . PHE A 1 103 ? 22.407 -16.347 8.667 1.00 97.69 103 PHE A C 1
ATOM 842 O O . PHE A 1 103 ? 21.839 -16.107 9.724 1.00 97.69 103 PHE A O 1
ATOM 849 N N . GLN A 1 104 ? 23.732 -16.476 8.573 1.00 97.69 104 GLN A N 1
ATOM 850 C CA . GLN A 1 104 ? 24.622 -16.353 9.730 1.00 97.69 104 GLN A CA 1
ATOM 851 C C . GLN A 1 104 ? 24.573 -14.949 10.342 1.00 97.69 104 GLN A C 1
ATOM 853 O O . GLN A 1 104 ? 24.361 -14.829 11.543 1.00 97.69 104 GLN A O 1
ATOM 858 N N . LEU A 1 105 ? 24.675 -13.901 9.515 1.00 97.81 105 LEU A N 1
ATOM 859 C CA . LEU A 1 105 ? 24.564 -12.509 9.960 1.00 97.81 105 LEU A CA 1
ATOM 860 C C . LEU A 1 105 ? 23.197 -12.219 10.578 1.00 97.81 105 LEU A C 1
ATOM 862 O O . LEU A 1 105 ? 23.111 -11.515 11.578 1.00 97.81 105 LEU A O 1
ATOM 866 N N . TYR A 1 106 ? 22.124 -12.758 9.994 1.00 96.88 106 TYR A N 1
ATOM 867 C CA . TYR A 1 106 ? 20.799 -12.616 10.580 1.00 96.88 106 TYR A CA 1
ATOM 868 C C . TYR A 1 106 ? 20.712 -13.319 11.936 1.00 96.88 106 TYR A C 1
ATOM 870 O O . TYR A 1 106 ? 20.278 -12.700 12.894 1.00 96.88 106 TYR A O 1
ATOM 878 N N . ALA A 1 107 ? 21.149 -14.574 12.045 1.00 95.12 107 ALA A N 1
ATOM 879 C CA . ALA A 1 107 ? 21.089 -15.327 13.297 1.00 95.12 107 ALA A CA 1
ATOM 880 C C . ALA A 1 107 ? 21.942 -14.696 14.413 1.00 95.12 107 ALA A C 1
ATOM 882 O O . ALA A 1 107 ? 21.593 -14.801 15.583 1.00 95.12 107 ALA A O 1
ATOM 883 N N . GLU A 1 108 ? 23.045 -14.035 14.055 1.00 96.38 108 GLU A N 1
ATOM 884 C CA . GLU A 1 108 ? 23.900 -13.297 14.989 1.00 96.38 108 GLU A CA 1
ATOM 885 C C . GLU A 1 108 ? 23.250 -11.992 15.477 1.00 96.38 108 GLU A C 1
ATOM 887 O O . GLU A 1 108 ? 23.380 -11.641 16.647 1.00 96.38 108 GLU A O 1
ATOM 892 N N . LYS A 1 109 ? 22.565 -11.264 14.586 1.00 96.31 109 LYS A N 1
ATOM 893 C CA . LYS A 1 109 ? 22.122 -9.880 14.835 1.00 96.31 109 LYS A CA 1
ATOM 894 C C . LYS A 1 109 ? 20.628 -9.727 15.091 1.00 96.31 109 LYS A C 1
ATOM 896 O O . LYS A 1 109 ? 20.193 -8.650 15.504 1.00 96.31 109 LYS A O 1
ATOM 901 N N . ALA A 1 110 ? 19.830 -10.749 14.794 1.00 94.62 110 ALA A N 1
ATOM 902 C CA . ALA A 1 110 ? 18.394 -10.718 15.003 1.00 94.62 110 ALA A CA 1
ATOM 903 C C . ALA A 1 110 ? 18.087 -10.759 16.497 1.00 94.62 110 ALA A C 1
ATOM 905 O O . ALA A 1 110 ? 18.443 -11.702 17.201 1.00 94.62 110 ALA A O 1
ATOM 906 N N . VAL A 1 111 ? 17.384 -9.737 16.972 1.00 92.25 111 VAL A N 1
ATOM 907 C CA . VAL A 1 111 ? 16.748 -9.797 18.284 1.00 92.25 111 VAL A CA 1
ATOM 908 C C . VAL A 1 111 ? 15.495 -10.668 18.199 1.00 92.25 111 VAL A C 1
ATOM 910 O O . VAL A 1 111 ? 14.967 -10.920 17.109 1.00 92.25 111 VAL A O 1
ATOM 913 N N . ALA A 1 112 ? 15.012 -11.147 19.348 1.00 83.50 112 ALA A N 1
ATOM 914 C CA . ALA A 1 112 ? 13.740 -11.855 19.403 1.00 83.50 112 ALA A CA 1
ATOM 915 C C . ALA A 1 112 ? 12.652 -11.000 18.740 1.00 83.50 112 ALA A C 1
ATOM 917 O O . ALA A 1 112 ? 12.560 -9.802 19.006 1.00 83.50 112 ALA A O 1
ATOM 918 N N . ALA A 1 113 ? 11.853 -11.612 17.863 1.00 73.00 113 ALA A N 1
ATOM 919 C CA . ALA A 1 113 ? 10.695 -10.929 17.311 1.00 73.00 113 ALA A CA 1
ATOM 920 C C . ALA A 1 113 ? 9.788 -10.531 18.479 1.00 73.00 113 ALA A C 1
ATOM 922 O O . ALA A 1 113 ? 9.443 -11.383 19.305 1.00 73.00 113 ALA A O 1
ATOM 923 N N . ASP A 1 114 ? 9.411 -9.256 18.540 1.00 63.16 114 ASP A N 1
ATOM 924 C CA . ASP A 1 114 ? 8.419 -8.804 19.505 1.00 63.16 114 ASP A CA 1
ATOM 925 C C . ASP A 1 114 ? 7.143 -9.648 19.354 1.00 63.16 114 ASP A C 1
ATOM 927 O O . ASP A 1 114 ? 6.829 -10.147 18.261 1.00 63.16 114 ASP A O 1
ATOM 931 N N . ALA A 1 115 ? 6.395 -9.819 20.454 1.00 58.56 115 ALA A N 1
ATOM 932 C CA . ALA A 1 115 ? 5.040 -10.366 20.382 1.00 58.56 115 ALA A CA 1
ATOM 933 C C . ALA A 1 115 ? 4.318 -9.658 19.229 1.00 58.56 115 ALA A C 1
ATOM 935 O O . ALA A 1 115 ? 4.481 -8.440 19.121 1.00 58.56 115 ALA A O 1
ATOM 936 N N . PRO A 1 116 ? 3.611 -10.388 18.339 1.00 55.84 116 PRO A N 1
ATOM 937 C CA . PRO A 1 116 ? 3.140 -9.827 17.083 1.00 55.84 116 PRO A CA 1
ATOM 938 C C . PRO A 1 116 ? 2.443 -8.510 17.378 1.00 55.84 116 PRO A C 1
ATOM 940 O O . PRO A 1 116 ? 1.379 -8.518 17.992 1.00 55.84 116 PRO A O 1
ATOM 943 N N . ALA A 1 117 ? 3.084 -7.399 16.989 1.00 61.19 117 ALA A N 1
ATOM 944 C CA . ALA A 1 117 ? 2.499 -6.086 17.160 1.00 61.19 117 ALA A CA 1
ATOM 945 C C . ALA A 1 117 ? 1.096 -6.178 16.578 1.00 61.19 117 ALA A C 1
ATOM 947 O O . ALA A 1 117 ? 0.927 -6.751 15.490 1.00 61.19 117 ALA A O 1
ATOM 948 N N . SER A 1 118 ? 0.116 -5.707 17.346 1.00 67.06 118 SER A N 1
ATOM 949 C CA . SER A 1 118 ? -1.277 -5.651 16.925 1.00 67.06 118 SER A CA 1
ATOM 950 C C . SER A 1 118 ? -1.321 -5.241 15.459 1.00 67.06 118 SER A C 1
ATOM 952 O O . SER A 1 118 ? -0.633 -4.304 15.055 1.00 67.06 118 SER A O 1
ATOM 954 N N . LYS A 1 119 ? -1.955 -6.065 14.621 1.00 72.75 119 LYS A N 1
ATOM 955 C CA . LYS A 1 119 ? -1.708 -6.049 13.173 1.00 72.75 119 LYS A CA 1
ATOM 956 C C . LYS A 1 119 ? -2.781 -5.217 12.478 1.00 72.75 119 LYS A C 1
ATOM 958 O O . LYS A 1 119 ? -3.775 -5.802 12.037 1.00 72.75 119 LYS A O 1
ATOM 963 N N . PRO A 1 120 ? -2.608 -3.894 12.331 1.00 89.75 120 PRO A N 1
ATOM 964 C CA . PRO A 1 120 ? -3.706 -3.026 11.978 1.00 89.75 120 PRO A CA 1
ATOM 965 C C . PRO A 1 120 ? -4.018 -3.185 10.491 1.00 89.75 120 PRO A C 1
ATOM 967 O O . PRO A 1 120 ? -3.149 -3.507 9.666 1.00 89.75 120 PRO A O 1
ATOM 970 N N . ILE A 1 121 ? -5.276 -2.970 10.149 1.00 93.44 121 ILE A N 1
ATOM 971 C CA . ILE A 1 121 ? -5.783 -3.014 8.784 1.00 93.44 121 ILE A CA 1
ATOM 972 C C . ILE A 1 121 ? -5.985 -1.574 8.339 1.00 93.44 121 ILE A C 1
ATOM 974 O O . ILE A 1 121 ? -6.631 -0.802 9.038 1.00 93.44 121 ILE A O 1
ATOM 978 N N . LEU A 1 122 ? -5.424 -1.209 7.191 1.00 96.19 122 LEU A N 1
ATOM 979 C CA . LEU A 1 122 ? -5.662 0.096 6.588 1.00 96.19 122 LEU A CA 1
ATOM 980 C C . LEU A 1 122 ? -6.784 -0.030 5.562 1.00 96.19 122 LEU A C 1
ATOM 982 O O . LEU A 1 122 ? -6.660 -0.811 4.626 1.00 96.19 122 LEU A O 1
ATOM 986 N N . TYR A 1 123 ? -7.842 0.748 5.708 1.00 97.56 123 TYR A N 1
ATOM 987 C CA . TYR A 1 123 ? -8.852 0.964 4.675 1.00 97.56 123 TYR A CA 1
ATOM 988 C C . TYR A 1 123 ? -8.534 2.298 4.022 1.00 97.56 123 TYR A C 1
ATOM 990 O O . TYR A 1 123 ? -8.341 3.269 4.748 1.00 97.56 123 TYR A O 1
ATOM 998 N N . ILE A 1 124 ? -8.415 2.357 2.699 1.00 98.12 124 ILE A N 1
ATOM 999 C CA . ILE A 1 124 ? -8.046 3.592 2.003 1.00 98.12 124 ILE A CA 1
ATOM 1000 C C . ILE A 1 124 ? -8.788 3.729 0.684 1.00 98.12 124 ILE A C 1
ATOM 1002 O O . ILE A 1 124 ? -8.997 2.737 -0.011 1.00 98.12 124 ILE A O 1
ATOM 1006 N N . ASP A 1 125 ? -9.118 4.970 0.356 1.00 97.88 125 ASP A N 1
ATOM 1007 C CA . ASP A 1 125 ? -9.636 5.378 -0.940 1.00 97.88 125 ASP A CA 1
ATOM 1008 C C . ASP A 1 125 ? -8.926 6.664 -1.392 1.00 97.88 125 ASP A C 1
ATOM 1010 O O . ASP A 1 125 ? -8.653 7.570 -0.585 1.00 97.88 125 ASP A O 1
ATOM 1014 N N . PHE A 1 126 ? -8.547 6.703 -2.670 1.00 97.88 126 PHE A N 1
ATOM 1015 C CA . PHE A 1 126 ? -7.905 7.846 -3.300 1.00 97.88 126 PHE A CA 1
ATOM 1016 C C . PHE A 1 126 ? -8.811 8.493 -4.336 1.00 97.88 126 PHE A C 1
ATOM 1018 O O . PHE A 1 126 ? -9.262 7.854 -5.283 1.00 97.88 126 PHE A O 1
ATOM 1025 N N . GLU A 1 127 ? -8.860 9.818 -4.284 1.00 97.06 127 GLU A N 1
ATOM 1026 C CA . GLU A 1 127 ? -9.373 10.627 -5.377 1.00 97.06 127 GLU A CA 1
ATOM 1027 C C . GLU A 1 127 ? -8.236 11.121 -6.270 1.00 97.06 127 GLU A C 1
ATOM 1029 O O . GLU A 1 127 ? -7.152 11.500 -5.799 1.00 97.06 127 GLU A O 1
ATOM 1034 N N . ALA A 1 128 ? -8.479 11.143 -7.581 1.00 96.62 128 ALA A N 1
ATOM 1035 C CA . ALA A 1 128 ? -7.454 11.469 -8.564 1.00 96.62 128 ALA A CA 1
ATOM 1036 C C . ALA A 1 128 ? -7.955 12.335 -9.727 1.00 96.62 128 ALA A C 1
ATOM 1038 O O . ALA A 1 128 ? -9.009 12.102 -10.315 1.00 96.62 128 ALA A O 1
ATOM 1039 N N . MET A 1 129 ? -7.103 13.269 -10.159 1.00 96.00 129 MET A N 1
ATOM 1040 C CA . MET A 1 129 ? -7.261 14.021 -11.403 1.00 96.00 129 MET A CA 1
ATOM 1041 C C . MET A 1 129 ? -6.290 13.492 -12.453 1.00 96.00 129 MET A C 1
ATOM 1043 O O . MET A 1 129 ? -5.071 13.555 -12.279 1.00 96.00 129 MET A O 1
ATOM 1047 N N . ASN A 1 130 ? -6.829 12.986 -13.563 1.00 95.00 130 ASN A N 1
ATOM 1048 C CA . ASN A 1 130 ? -6.068 12.376 -14.651 1.00 95.00 130 ASN A CA 1
ATOM 1049 C C . ASN A 1 130 ? -5.008 11.376 -14.134 1.00 95.00 130 ASN A C 1
ATOM 1051 O O . ASN A 1 130 ? -3.809 11.517 -14.383 1.00 95.00 130 ASN A O 1
ATOM 1055 N N . MET A 1 131 ? -5.470 10.400 -13.343 1.00 95.38 131 MET A N 1
ATOM 1056 C CA . MET A 1 131 ? -4.671 9.359 -12.678 1.00 95.38 131 MET A CA 1
ATOM 1057 C C . MET A 1 131 ? -3.676 9.844 -11.610 1.00 95.38 131 MET A C 1
ATOM 1059 O O . MET A 1 131 ? -2.958 9.019 -11.048 1.00 95.38 131 MET A O 1
ATOM 1063 N N . ARG A 1 132 ? -3.601 11.143 -11.298 1.00 97.25 132 ARG A N 1
ATOM 1064 C CA . ARG A 1 132 ? -2.755 11.648 -10.208 1.00 97.25 132 ARG A CA 1
ATOM 1065 C C . ARG A 1 132 ? -3.573 11.962 -8.972 1.00 97.25 132 ARG A C 1
ATOM 1067 O O . ARG A 1 132 ? -4.538 12.714 -9.058 1.00 97.25 132 ARG A O 1
ATOM 1074 N N . ILE A 1 133 ? -3.137 11.423 -7.838 1.00 98.25 133 ILE A N 1
ATOM 1075 C CA . ILE A 1 133 ? -3.801 11.589 -6.545 1.00 98.25 133 ILE A CA 1
ATOM 1076 C C . ILE A 1 133 ? -3.912 13.082 -6.227 1.00 98.25 133 ILE A C 1
ATOM 1078 O O . ILE A 1 133 ? -2.916 13.813 -6.269 1.00 98.25 133 ILE A O 1
ATOM 1082 N N . CYS A 1 134 ? -5.128 13.509 -5.907 1.00 97.56 134 CYS A N 1
ATOM 1083 C CA . CYS A 1 134 ? -5.448 14.858 -5.455 1.00 97.56 134 CYS A CA 1
ATOM 1084 C C . CYS A 1 134 ? -6.151 14.874 -4.093 1.00 97.56 134 CYS A C 1
ATOM 1086 O O . CYS A 1 134 ? -6.182 15.920 -3.452 1.00 97.56 134 CYS A O 1
ATOM 1088 N N . GLY A 1 135 ? -6.643 13.731 -3.616 1.00 97.88 135 GLY A N 1
ATOM 1089 C CA . GLY A 1 135 ? -7.230 13.598 -2.290 1.00 97.88 135 GLY A CA 1
ATOM 1090 C C . GLY A 1 135 ? -7.203 12.160 -1.792 1.00 97.88 135 GLY A C 1
ATOM 1091 O O . GLY A 1 135 ? -7.020 11.232 -2.579 1.00 97.88 135 GLY A O 1
ATOM 1092 N N . TRP A 1 136 ? -7.305 11.976 -0.479 1.00 98.19 136 TRP A N 1
ATOM 1093 C CA . TRP A 1 136 ? -7.372 10.652 0.135 1.00 98.19 136 TRP A CA 1
ATOM 1094 C C . TRP A 1 136 ? -8.055 10.695 1.492 1.00 98.19 136 TRP A C 1
ATOM 1096 O O . TRP A 1 136 ? -8.003 11.699 2.209 1.00 98.19 136 TRP A O 1
ATOM 1106 N N . TYR A 1 137 ? -8.603 9.548 1.867 1.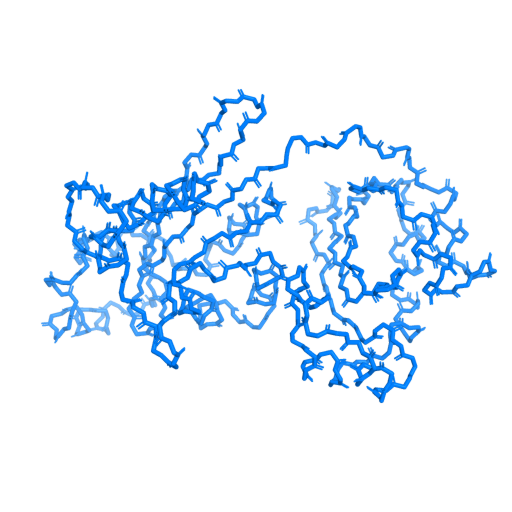00 98.44 137 TYR A N 1
ATOM 1107 C CA . TYR A 1 137 ? -9.010 9.240 3.227 1.00 98.44 137 TYR A CA 1
ATOM 1108 C C . TYR A 1 137 ? -8.610 7.805 3.551 1.00 98.44 137 TYR A C 1
ATOM 1110 O O . TYR A 1 137 ? -8.700 6.922 2.700 1.00 98.44 137 TYR A O 1
ATOM 1118 N N . ALA A 1 138 ? -8.149 7.567 4.775 1.00 98.31 138 ALA A N 1
ATOM 1119 C CA . ALA A 1 138 ? -7.798 6.243 5.239 1.00 98.31 138 ALA A CA 1
ATOM 1120 C C . ALA A 1 138 ? -8.033 6.062 6.741 1.00 98.31 138 ALA A C 1
ATOM 1122 O O . ALA A 1 138 ? -7.749 6.949 7.548 1.00 98.31 138 ALA A O 1
ATOM 1123 N N . GLU A 1 139 ? -8.468 4.863 7.117 1.00 98.12 139 GLU A N 1
ATOM 1124 C CA . GLU A 1 139 ? -8.606 4.418 8.503 1.00 98.12 139 GLU A CA 1
ATOM 1125 C C . GLU A 1 139 ? -7.639 3.264 8.764 1.00 98.12 139 GLU A C 1
ATOM 1127 O O . GLU A 1 139 ? -7.765 2.189 8.181 1.00 98.12 139 GLU A O 1
ATOM 1132 N N . LEU A 1 140 ? -6.667 3.470 9.653 1.00 96.31 140 LEU A N 1
ATOM 1133 C CA . LEU A 1 140 ? -5.828 2.405 10.193 1.00 96.31 140 LEU A CA 1
ATOM 1134 C C . LEU A 1 140 ? -6.497 1.865 11.459 1.00 96.31 140 LEU A C 1
ATOM 1136 O O . LEU A 1 140 ? -6.447 2.503 12.511 1.00 96.31 140 LEU A O 1
ATOM 1140 N N . VAL A 1 141 ? -7.134 0.707 11.334 1.00 95.19 141 VAL A N 1
ATOM 1141 C CA . VAL A 1 141 ? -7.942 0.079 12.379 1.00 95.19 141 VAL A CA 1
ATOM 1142 C C . VAL A 1 141 ? -7.154 -1.032 13.052 1.00 95.19 141 VAL A C 1
ATOM 1144 O O . VAL A 1 141 ? -6.726 -1.996 12.413 1.00 95.19 141 VAL A O 1
ATOM 1147 N N . ASP A 1 142 ? -7.018 -0.917 14.362 1.00 92.31 142 ASP A N 1
ATOM 1148 C CA . ASP A 1 142 ? -6.467 -1.934 15.235 1.00 92.31 142 ASP A CA 1
ATOM 1149 C C . ASP A 1 142 ? -7.593 -2.545 16.074 1.00 92.31 142 ASP A C 1
ATOM 1151 O O . ASP A 1 142 ? -8.015 -1.991 17.090 1.00 92.31 142 ASP A O 1
ATOM 1155 N N . ARG A 1 143 ? -8.112 -3.692 15.619 1.00 85.75 143 ARG A N 1
ATOM 1156 C CA . ARG A 1 143 ? -9.232 -4.373 16.286 1.00 85.75 143 ARG A CA 1
ATOM 1157 C C . ARG A 1 143 ? -8.841 -4.940 17.658 1.00 85.75 143 ARG A C 1
ATOM 1159 O O . ARG A 1 143 ? -9.703 -5.037 18.521 1.00 85.75 143 ARG A O 1
ATOM 1166 N N . GLU A 1 144 ? -7.572 -5.292 17.876 1.00 84.94 144 GLU A N 1
ATOM 1167 C CA . GLU A 1 144 ? -7.103 -5.851 19.156 1.00 84.94 144 GLU A CA 1
ATOM 1168 C C . GLU A 1 144 ? -7.022 -4.770 20.236 1.00 84.94 144 GLU A C 1
ATOM 1170 O O . GLU A 1 144 ? -7.352 -5.020 21.393 1.00 84.94 144 GLU A O 1
ATOM 1175 N N . LYS A 1 145 ? -6.619 -3.557 19.846 1.00 86.62 145 LYS A N 1
ATOM 1176 C CA . LYS A 1 145 ? -6.543 -2.398 20.746 1.00 86.62 145 LYS A CA 1
ATOM 1177 C C . LYS A 1 145 ? -7.816 -1.556 20.775 1.00 86.62 145 LYS A C 1
ATOM 1179 O O . LYS A 1 145 ? -7.907 -0.635 21.578 1.00 86.62 145 LYS A O 1
ATOM 1184 N N . ASN A 1 146 ? -8.790 -1.868 19.919 1.00 87.62 146 ASN A N 1
ATOM 1185 C CA . ASN A 1 146 ? -9.978 -1.050 19.684 1.00 87.62 146 ASN A CA 1
ATOM 1186 C C . ASN A 1 146 ? -9.625 0.413 19.335 1.00 87.62 146 ASN A C 1
ATOM 1188 O O . ASN A 1 146 ? -10.264 1.359 19.794 1.00 87.62 146 ASN A O 1
ATOM 1192 N N . GLU A 1 147 ? -8.582 0.599 18.524 1.00 92.75 147 GLU A N 1
ATOM 1193 C CA . GLU A 1 147 ? -8.088 1.913 18.107 1.00 92.75 147 GLU A CA 1
ATOM 1194 C C . GLU A 1 147 ? -8.328 2.126 16.610 1.00 92.75 147 GLU A C 1
ATOM 1196 O O . GLU A 1 147 ? -8.202 1.214 15.792 1.00 92.75 147 GLU A O 1
ATOM 1201 N N . THR A 1 148 ? -8.658 3.357 16.222 1.00 95.12 148 THR A N 1
ATOM 1202 C CA . THR A 1 148 ? -8.707 3.767 14.814 1.00 95.12 148 THR A CA 1
ATOM 1203 C C . THR A 1 148 ? -7.942 5.066 14.651 1.00 95.12 148 THR A C 1
ATOM 1205 O O . THR A 1 148 ? -8.242 6.064 15.305 1.00 95.12 148 THR A O 1
ATOM 1208 N N . LYS A 1 149 ? -6.950 5.062 13.760 1.00 95.81 149 LYS A N 1
ATOM 1209 C CA . LYS A 1 149 ? -6.198 6.257 13.386 1.00 95.81 149 LYS A CA 1
ATOM 1210 C C . LYS A 1 149 ? -6.573 6.692 11.977 1.00 95.81 149 LYS A C 1
ATOM 1212 O O . LYS A 1 149 ? -6.417 5.924 11.032 1.00 95.81 149 LYS A O 1
ATOM 1217 N N . VAL A 1 150 ? -7.014 7.938 11.848 1.00 97.69 150 VAL A N 1
ATOM 1218 C CA . VAL A 1 150 ? -7.412 8.533 10.569 1.00 97.69 150 VAL A CA 1
ATOM 1219 C C . VAL A 1 150 ? -6.222 9.219 9.898 1.00 97.69 150 VAL A C 1
ATOM 1221 O O . VAL A 1 150 ? -5.409 9.878 10.552 1.00 97.69 150 VAL A O 1
ATOM 1224 N N . PHE A 1 151 ? -6.139 9.061 8.582 1.00 97.81 151 PHE A N 1
ATOM 1225 C CA . PHE A 1 151 ? -5.226 9.762 7.693 1.00 97.81 151 PHE A CA 1
ATOM 1226 C C . PHE A 1 151 ? -6.041 10.355 6.550 1.00 97.81 151 PHE A C 1
ATOM 1228 O O . PHE A 1 151 ? -6.706 9.630 5.824 1.00 97.81 151 PHE A O 1
ATOM 1235 N N . GLU A 1 152 ? -5.979 11.663 6.356 1.00 97.50 152 GLU A N 1
ATOM 1236 C CA . GLU A 1 152 ? -6.687 12.317 5.259 1.00 97.50 152 GLU A CA 1
ATOM 1237 C C . GLU A 1 152 ? -5.882 13.498 4.739 1.00 97.50 152 GLU A C 1
ATOM 1239 O O . GLU A 1 152 ? -4.971 13.999 5.411 1.00 97.50 152 GLU A O 1
ATOM 1244 N N . GLY A 1 153 ? -6.197 13.927 3.524 1.00 97.25 153 GLY A N 1
ATOM 1245 C CA . GLY A 1 153 ? -5.588 15.119 2.973 1.00 97.25 153 GLY A CA 1
ATOM 1246 C C . GLY A 1 153 ? -5.936 15.377 1.521 1.00 97.25 153 GLY A C 1
ATOM 1247 O O . GLY A 1 153 ? -6.603 14.594 0.847 1.00 97.25 153 GLY A O 1
ATOM 1248 N N . ILE A 1 154 ? -5.452 16.529 1.070 1.00 97.94 154 ILE A N 1
ATOM 1249 C CA . ILE A 1 154 ? -5.595 17.042 -0.287 1.00 97.94 154 ILE A CA 1
ATOM 1250 C C . ILE A 1 154 ? -4.188 17.352 -0.793 1.00 97.94 154 ILE A C 1
ATOM 1252 O O . ILE A 1 154 ? -3.336 17.857 -0.053 1.00 97.94 154 ILE A O 1
ATOM 1256 N N . ALA A 1 155 ? -3.934 17.043 -2.059 1.00 97.94 155 ALA A N 1
ATOM 1257 C CA . ALA A 1 155 ? -2.684 17.344 -2.733 1.00 97.94 155 ALA A CA 1
ATOM 1258 C C . ALA A 1 155 ? -2.941 18.025 -4.071 1.00 97.94 155 ALA A C 1
ATOM 1260 O O . ALA A 1 155 ? -3.900 17.735 -4.781 1.00 97.94 155 ALA A O 1
ATOM 1261 N N . LYS A 1 156 ? -2.002 18.880 -4.460 1.00 98.06 156 LYS A N 1
ATOM 1262 C CA . LYS A 1 156 ? -1.960 19.445 -5.797 1.00 98.06 156 LYS A CA 1
ATOM 1263 C C . LYS A 1 156 ? -1.400 18.390 -6.770 1.00 98.06 156 LYS A C 1
ATOM 1265 O O . LYS A 1 156 ? -0.225 18.022 -6.635 1.00 98.06 156 LYS A O 1
ATOM 1270 N N . PRO A 1 157 ? -2.183 17.898 -7.753 1.00 97.19 157 PRO A N 1
ATOM 1271 C CA . PRO A 1 157 ? -1.780 16.759 -8.590 1.00 97.19 157 PRO A CA 1
ATOM 1272 C C . PRO A 1 157 ? -0.713 17.116 -9.643 1.00 97.19 157 PRO A C 1
ATOM 1274 O O . PRO A 1 157 ? 0.077 16.261 -10.065 1.00 97.19 157 PRO A O 1
ATOM 1277 N N . PHE A 1 158 ? -0.662 18.386 -10.057 1.00 97.25 158 PHE A N 1
ATOM 1278 C CA . PHE A 1 158 ? 0.268 18.910 -11.060 1.00 97.25 158 PHE A CA 1
ATOM 1279 C C . PHE A 1 158 ? 0.834 20.267 -10.629 1.00 97.25 158 PHE A C 1
ATOM 1281 O O . PHE A 1 158 ? 0.189 21.024 -9.913 1.00 97.25 158 PHE A O 1
ATOM 1288 N N . SER A 1 159 ? 2.029 20.631 -11.091 1.00 94.88 159 SER A N 1
ATOM 1289 C CA . SER A 1 159 ? 2.592 21.954 -10.783 1.00 94.88 159 SER A CA 1
ATOM 1290 C C . SER A 1 159 ? 1.851 23.099 -11.487 1.00 94.88 159 SER A C 1
ATOM 1292 O O . SER A 1 159 ? 1.745 24.185 -10.916 1.00 94.88 159 SER A O 1
ATOM 1294 N N . ASP A 1 160 ? 1.324 22.856 -12.693 1.00 96.12 160 ASP A N 1
ATOM 1295 C CA . ASP A 1 160 ? 0.665 23.856 -13.544 1.00 96.12 160 ASP A CA 1
ATOM 1296 C C . ASP A 1 160 ? -0.810 24.078 -13.162 1.00 96.12 160 ASP A C 1
ATOM 1298 O O . ASP A 1 160 ? -1.664 23.215 -13.379 1.00 96.12 160 ASP A O 1
ATOM 1302 N N . ASN A 1 161 ? -1.118 25.273 -12.649 1.00 96.12 161 ASN A N 1
ATOM 1303 C CA . ASN A 1 161 ? -2.482 25.678 -12.301 1.00 96.12 161 ASN A CA 1
ATOM 1304 C C . ASN A 1 161 ? -3.406 25.763 -13.519 1.00 96.12 161 ASN A C 1
ATOM 1306 O O . ASN A 1 161 ? -4.562 25.374 -13.422 1.00 96.12 161 ASN A O 1
ATOM 1310 N N . ARG A 1 162 ? -2.929 26.228 -14.681 1.00 96.62 162 ARG A N 1
ATOM 1311 C CA . ARG A 1 162 ? -3.792 26.355 -15.868 1.00 96.62 162 ARG A CA 1
ATOM 1312 C C . ARG A 1 162 ? -4.279 24.988 -16.325 1.00 96.62 162 ARG A C 1
ATOM 1314 O O . ARG A 1 162 ? -5.446 24.830 -16.686 1.00 96.62 162 ARG A O 1
ATOM 1321 N N . TYR A 1 163 ? -3.393 23.996 -16.268 1.00 96.69 163 TYR A N 1
ATOM 1322 C CA . TYR A 1 163 ? -3.751 22.615 -16.552 1.00 96.69 163 TYR A CA 1
ATOM 1323 C C . TYR A 1 163 ? -4.782 22.070 -15.555 1.00 96.69 163 TYR A C 1
ATOM 1325 O O . TYR A 1 163 ? -5.760 21.457 -15.984 1.00 96.69 163 TYR A O 1
ATOM 1333 N N . ILE A 1 164 ? -4.612 22.354 -14.258 1.00 97.00 164 ILE A N 1
ATOM 1334 C CA . ILE A 1 164 ? -5.570 21.963 -13.214 1.00 97.00 164 ILE A CA 1
ATOM 1335 C C . ILE A 1 164 ? -6.936 22.628 -13.437 1.00 97.00 164 ILE A C 1
ATOM 1337 O O . ILE A 1 164 ? -7.913 21.890 -13.514 1.00 97.00 164 ILE A O 1
ATOM 1341 N N . THR A 1 165 ? -7.026 23.958 -13.620 1.00 97.50 165 THR A N 1
ATOM 1342 C CA . THR A 1 165 ? -8.307 24.647 -13.910 1.00 97.50 165 THR A CA 1
ATOM 1343 C C . T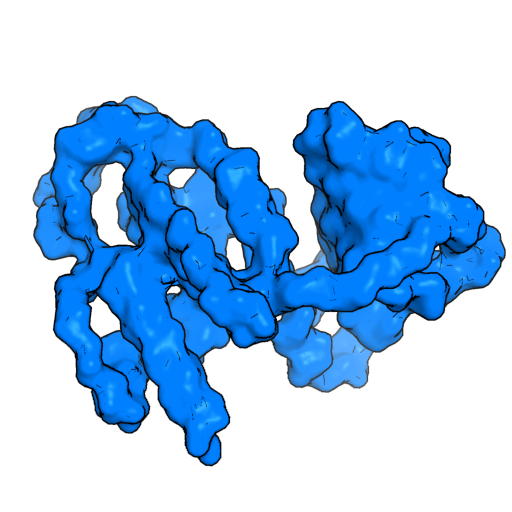HR A 1 165 ? -9.024 23.995 -15.084 1.00 97.50 165 THR A C 1
ATOM 1345 O O . THR A 1 165 ? -10.225 23.749 -15.026 1.00 97.50 165 THR A O 1
ATOM 1348 N N . ARG A 1 166 ? -8.295 23.710 -16.170 1.00 97.12 166 ARG A N 1
ATOM 1349 C CA . ARG A 1 166 ? -8.896 23.135 -17.375 1.00 97.12 166 ARG A CA 1
ATOM 1350 C C . ARG A 1 166 ? -9.479 21.749 -17.111 1.00 97.12 166 ARG A C 1
ATOM 1352 O O . ARG A 1 166 ? -10.588 21.477 -17.551 1.00 97.12 166 ARG A O 1
ATOM 1359 N N . LEU A 1 167 ? -8.740 20.874 -16.425 1.00 96.44 167 LEU A N 1
ATOM 1360 C CA . LEU A 1 167 ? -9.261 19.557 -16.050 1.00 96.44 167 LEU A CA 1
ATOM 1361 C C . LEU A 1 167 ? -10.465 19.693 -15.112 1.00 96.44 167 LEU A C 1
ATOM 1363 O O . LEU A 1 167 ? -11.466 19.012 -15.309 1.00 96.44 167 LEU A O 1
ATOM 1367 N N . TRP A 1 168 ? -10.368 20.586 -14.127 1.00 96.06 168 TRP A N 1
ATOM 1368 C CA . TRP A 1 168 ? -11.409 20.830 -13.137 1.00 96.06 168 TRP A CA 1
ATOM 1369 C C . TRP A 1 168 ? -12.746 21.179 -13.788 1.00 96.06 168 TRP A C 1
ATOM 1371 O O . TRP A 1 168 ? -13.705 20.422 -13.655 1.00 96.06 168 TRP A O 1
ATOM 1381 N N . ASN A 1 169 ? -12.768 22.254 -14.576 1.00 95.56 169 ASN A N 1
ATOM 1382 C CA . ASN A 1 169 ? -13.986 22.774 -15.199 1.00 95.56 169 ASN A CA 1
ATOM 1383 C C . ASN A 1 169 ? -14.599 21.800 -16.215 1.00 95.56 169 ASN A C 1
ATOM 1385 O O . ASN A 1 169 ? -15.802 21.827 -16.445 1.00 95.56 169 ASN A O 1
ATOM 1389 N N . ASN A 1 170 ? -13.779 20.956 -16.847 1.00 94.38 170 ASN A N 1
ATOM 1390 C CA . ASN A 1 170 ? -14.251 20.051 -17.893 1.00 94.38 170 ASN A CA 1
ATOM 1391 C C . ASN A 1 170 ? -14.753 18.706 -17.358 1.00 94.38 170 ASN A C 1
ATOM 1393 O O . ASN A 1 170 ? -15.430 17.988 -18.091 1.00 94.38 170 ASN A O 1
ATOM 1397 N N . THR A 1 171 ? -14.329 18.282 -16.165 1.00 93.06 171 THR A N 1
ATOM 1398 C CA . THR A 1 171 ? -14.521 16.883 -15.739 1.00 93.06 171 THR A CA 1
ATOM 1399 C C . THR A 1 171 ? -14.753 16.702 -14.244 1.00 93.06 171 THR A C 1
ATOM 1401 O O . THR A 1 171 ? -15.482 15.788 -13.877 1.00 93.06 171 THR A O 1
ATOM 1404 N N . TYR A 1 172 ? -14.149 17.521 -13.378 1.00 93.75 172 TYR A N 1
ATOM 1405 C CA . TYR A 1 172 ? -14.052 17.198 -11.947 1.00 93.75 172 TYR A CA 1
ATOM 1406 C C . TYR A 1 172 ? -14.869 18.099 -11.014 1.00 93.75 172 TYR A C 1
ATOM 1408 O O . TYR A 1 172 ? -15.037 17.726 -9.857 1.00 93.75 172 TYR A O 1
ATOM 1416 N N . GLN A 1 173 ? -15.384 19.237 -11.497 1.00 89.56 173 GLN A N 1
ATOM 1417 C CA . GLN A 1 173 ? -16.060 20.252 -10.676 1.00 89.56 173 GLN A CA 1
ATOM 1418 C C . GLN A 1 173 ? -17.219 19.708 -9.826 1.00 89.56 173 GLN A C 1
ATOM 1420 O O . GLN A 1 173 ? -17.357 20.127 -8.682 1.00 89.56 173 GLN A O 1
ATOM 1425 N N . ASP A 1 174 ? -17.994 18.764 -10.361 1.00 88.12 174 ASP A N 1
ATOM 1426 C CA . ASP A 1 174 ? -19.141 18.156 -9.668 1.00 88.12 174 ASP A CA 1
ATOM 1427 C C . ASP A 1 174 ? -18.884 16.692 -9.270 1.00 88.12 174 ASP A C 1
ATOM 1429 O O . ASP A 1 174 ? -19.791 15.994 -8.819 1.00 88.12 174 ASP A O 1
ATOM 1433 N N . LEU A 1 175 ? -17.655 16.209 -9.482 1.00 89.75 175 LEU A N 1
ATOM 1434 C CA . LEU A 1 175 ? -17.266 14.829 -9.195 1.00 89.75 175 LEU A CA 1
ATOM 1435 C C . LEU A 1 175 ? -16.487 14.729 -7.887 1.00 89.75 175 LEU A C 1
ATOM 1437 O O . LEU A 1 175 ? -16.737 13.830 -7.098 1.00 89.75 175 LEU A O 1
ATOM 1441 N N . LEU A 1 176 ? -15.526 15.630 -7.675 1.00 92.56 176 LEU A N 1
ATOM 1442 C CA . LEU A 1 176 ? -14.640 15.583 -6.518 1.00 92.56 176 LEU A CA 1
ATOM 1443 C C . LEU A 1 176 ? -15.190 16.436 -5.367 1.00 92.56 176 LEU A C 1
ATOM 1445 O O . LEU A 1 176 ? -15.766 17.494 -5.609 1.00 92.56 176 LEU A O 1
ATOM 1449 N N . PRO A 1 177 ? -14.942 16.058 -4.103 1.00 91.00 177 PRO A N 1
ATOM 1450 C CA . PRO A 1 177 ? -15.527 16.712 -2.933 1.00 91.00 177 PRO A CA 1
ATOM 1451 C C . PRO A 1 177 ? -14.744 17.965 -2.503 1.00 91.00 177 PRO A C 1
ATOM 1453 O O . PRO A 1 177 ? -14.913 18.457 -1.388 1.00 91.00 177 PRO A O 1
ATOM 1456 N N . TYR A 1 178 ? -13.835 18.444 -3.349 1.00 92.38 178 TYR A N 1
ATOM 1457 C CA . TYR A 1 178 ? -12.896 19.525 -3.058 1.00 92.38 178 TYR A CA 1
ATOM 1458 C C . TYR A 1 178 ? -13.245 20.766 -3.874 1.00 92.38 178 TYR A C 1
ATOM 1460 O O . TYR A 1 178 ? -13.982 20.688 -4.851 1.00 92.38 178 TYR A O 1
ATOM 1468 N N . SER A 1 179 ? -12.677 21.917 -3.526 1.00 93.88 179 SER A N 1
ATOM 1469 C CA . SER A 1 179 ? -12.703 23.083 -4.407 1.00 93.88 179 SER A CA 1
ATOM 1470 C C . SER A 1 179 ? -11.407 23.210 -5.213 1.00 93.88 179 SER A C 1
ATOM 1472 O O . SER A 1 179 ? -10.336 22.738 -4.817 1.00 93.88 179 SER A O 1
ATOM 1474 N N . LEU A 1 180 ? -11.473 23.927 -6.338 1.00 95.38 180 LEU A N 1
ATOM 1475 C CA . LEU A 1 180 ? -10.278 24.295 -7.103 1.00 95.38 180 LEU A CA 1
ATOM 1476 C C . LEU A 1 180 ? -9.275 25.100 -6.251 1.00 95.38 180 LEU A C 1
ATOM 1478 O O . LEU A 1 180 ? -8.064 24.990 -6.439 1.00 95.38 180 LEU A O 1
ATOM 1482 N N . GLU A 1 181 ? -9.771 25.891 -5.297 1.00 95.69 181 GLU A N 1
ATOM 1483 C CA . GLU A 1 181 ? -8.942 26.664 -4.374 1.00 95.69 181 GLU A CA 1
ATOM 1484 C C . GLU A 1 181 ? -8.183 25.762 -3.388 1.00 95.69 181 GLU A C 1
ATOM 1486 O O . GLU A 1 181 ? -6.988 25.983 -3.159 1.00 95.69 181 GLU A O 1
ATOM 1491 N N . ASP A 1 182 ? -8.828 24.712 -2.869 1.00 95.75 182 ASP A N 1
ATOM 1492 C CA . ASP A 1 182 ? -8.182 23.724 -1.993 1.00 95.75 182 ASP A CA 1
ATOM 1493 C C . ASP A 1 182 ? -7.001 23.058 -2.702 1.00 95.75 182 ASP A C 1
ATOM 1495 O O . ASP A 1 182 ? -5.898 22.968 -2.152 1.00 95.75 182 ASP A O 1
ATOM 1499 N N . LEU A 1 183 ? -7.194 22.673 -3.969 1.00 96.00 183 LEU A N 1
ATOM 1500 C CA . LEU A 1 183 ? -6.143 22.076 -4.793 1.00 96.00 183 LEU A CA 1
ATOM 1501 C C . LEU A 1 183 ? -4.951 23.019 -5.005 1.00 96.00 183 LEU A C 1
ATOM 1503 O O . LEU A 1 183 ? -3.812 22.559 -5.077 1.00 96.00 183 LEU A O 1
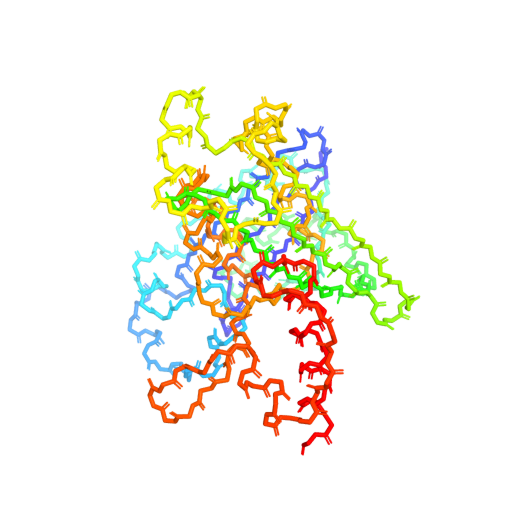ATOM 1507 N N . TYR A 1 184 ? -5.175 24.332 -5.099 1.00 96.00 184 TYR A N 1
ATOM 1508 C CA . TYR A 1 184 ? -4.095 25.312 -5.262 1.00 96.00 184 TYR A CA 1
ATOM 1509 C C . TYR A 1 184 ? -3.299 25.576 -3.999 1.00 96.00 184 TYR A C 1
ATOM 1511 O O . TYR A 1 184 ? -2.088 25.797 -4.092 1.00 96.00 184 TYR A O 1
ATOM 1519 N N . LYS A 1 185 ? -3.954 25.542 -2.840 1.00 96.25 185 LYS A N 1
ATOM 1520 C CA . LYS A 1 185 ? -3.297 25.723 -1.541 1.00 96.25 185 LYS A CA 1
ATOM 1521 C C . LYS A 1 185 ? -2.549 24.468 -1.090 1.00 96.25 185 LYS A C 1
ATOM 1523 O O . LYS A 1 185 ? -1.604 24.566 -0.307 1.00 96.25 185 LYS A O 1
ATOM 1528 N N . ALA A 1 186 ? -2.951 23.297 -1.577 1.00 97.44 186 ALA A N 1
ATOM 1529 C CA . ALA A 1 186 ? -2.335 22.032 -1.220 1.00 97.44 186 ALA A CA 1
ATOM 1530 C C . ALA A 1 186 ? -0.873 21.912 -1.692 1.00 97.44 186 ALA A C 1
ATOM 1532 O O . ALA A 1 186 ? -0.457 22.436 -2.730 1.00 97.44 186 ALA A O 1
ATOM 1533 N N . LYS A 1 187 ? -0.072 21.145 -0.941 1.00 97.31 187 LYS A N 1
ATOM 1534 C CA . LYS A 1 187 ? 1.288 20.774 -1.362 1.00 97.31 187 LYS A CA 1
ATOM 1535 C C . LYS A 1 187 ? 1.224 19.859 -2.585 1.00 97.31 187 LYS A C 1
ATOM 1537 O O . LYS A 1 187 ? 0.270 19.104 -2.761 1.00 97.31 187 LYS A O 1
ATOM 1542 N N . HIS A 1 188 ? 2.266 19.885 -3.413 1.00 97.94 188 HIS A N 1
ATOM 1543 C CA . HIS A 1 188 ? 2.354 18.991 -4.566 1.00 97.94 188 HIS A CA 1
ATOM 1544 C C . HIS A 1 188 ? 2.375 17.520 -4.123 1.00 97.94 188 HIS A C 1
ATOM 1546 O O . HIS A 1 188 ? 3.069 17.179 -3.164 1.00 97.94 188 HIS A O 1
ATOM 1552 N N . ILE A 1 189 ? 1.680 16.637 -4.848 1.00 97.44 189 ILE A N 1
ATOM 1553 C CA . ILE A 1 189 ? 1.528 15.213 -4.488 1.00 97.44 189 ILE A CA 1
ATOM 1554 C C . ILE A 1 189 ? 2.865 14.512 -4.203 1.00 97.44 189 ILE A C 1
ATOM 1556 O O . ILE A 1 189 ? 2.989 13.746 -3.252 1.00 97.44 189 ILE A O 1
ATOM 1560 N N . ARG A 1 190 ? 3.917 14.857 -4.955 1.00 92.75 190 ARG A N 1
ATOM 1561 C CA . ARG A 1 190 ? 5.281 14.324 -4.761 1.00 92.75 190 ARG A CA 1
ATOM 1562 C C . ARG A 1 190 ? 5.844 14.556 -3.353 1.00 92.75 190 ARG A C 1
ATOM 1564 O O . ARG A 1 190 ? 6.645 13.755 -2.892 1.00 92.75 190 ARG A O 1
ATOM 1571 N N . SER A 1 191 ? 5.414 15.602 -2.648 1.00 92.06 191 SER A N 1
ATOM 1572 C CA . SER A 1 191 ? 5.863 15.890 -1.280 1.00 92.06 191 SER A CA 1
ATOM 1573 C C . SER A 1 191 ? 5.316 14.910 -0.233 1.00 92.06 191 SER A C 1
ATOM 1575 O O . SER A 1 191 ? 5.805 14.907 0.894 1.00 92.06 191 SER A O 1
ATOM 1577 N N . PHE A 1 192 ? 4.330 14.079 -0.586 1.00 93.69 192 PHE A N 1
ATOM 1578 C CA . PHE A 1 192 ? 3.684 13.129 0.323 1.00 93.69 192 PHE A CA 1
ATOM 1579 C C . PHE A 1 192 ? 4.243 11.703 0.234 1.00 93.69 192 PHE A C 1
ATOM 1581 O O . PHE A 1 192 ? 3.727 10.804 0.887 1.00 93.69 192 PHE A O 1
ATOM 1588 N N . GLU A 1 193 ? 5.325 11.470 -0.511 1.00 84.88 193 GLU A N 1
ATOM 1589 C CA . GLU A 1 193 ? 5.899 10.127 -0.666 1.00 84.88 193 GLU A CA 1
ATOM 1590 C C . GLU A 1 193 ? 6.242 9.474 0.686 1.00 84.88 193 GLU A C 1
ATOM 1592 O O . GLU A 1 193 ? 5.761 8.386 1.000 1.00 84.88 193 GLU A O 1
ATOM 1597 N N . LYS A 1 194 ? 6.985 10.181 1.548 1.00 78.88 194 LYS A N 1
ATOM 1598 C CA . LYS A 1 194 ? 7.329 9.689 2.895 1.00 78.88 194 LYS A CA 1
ATOM 1599 C C . LYS A 1 194 ? 6.102 9.508 3.792 1.00 78.88 194 LYS A C 1
ATOM 1601 O O . LYS A 1 194 ? 6.088 8.613 4.632 1.00 78.88 194 LYS A O 1
ATOM 1606 N N . TYR A 1 195 ? 5.083 10.348 3.612 1.00 88.56 195 TYR A N 1
ATOM 1607 C CA . TYR A 1 195 ? 3.823 10.252 4.348 1.00 88.56 195 TYR A CA 1
ATOM 1608 C C . TYR A 1 195 ? 3.094 8.946 4.006 1.00 88.56 195 TYR A C 1
ATOM 1610 O O . TYR A 1 195 ? 2.733 8.195 4.912 1.00 88.56 195 TYR A O 1
ATOM 1618 N N . PHE A 1 196 ? 2.968 8.621 2.716 1.00 92.31 196 PHE A N 1
ATOM 1619 C CA . PHE A 1 196 ? 2.344 7.377 2.269 1.00 92.31 196 PHE A CA 1
ATOM 1620 C C . PHE A 1 196 ? 3.151 6.145 2.680 1.00 92.31 196 PHE A C 1
ATOM 1622 O O . PHE A 1 196 ? 2.566 5.196 3.199 1.00 92.31 196 PHE A O 1
ATOM 1629 N N . ILE A 1 197 ? 4.486 6.178 2.557 1.00 82.12 197 ILE A N 1
ATOM 1630 C CA . ILE A 1 197 ? 5.347 5.080 3.032 1.00 82.12 197 ILE A CA 1
ATOM 1631 C C . ILE A 1 197 ? 5.097 4.806 4.516 1.00 82.12 197 ILE A C 1
ATOM 1633 O O . ILE A 1 197 ? 4.866 3.660 4.897 1.00 82.12 197 ILE A O 1
ATOM 1637 N N . ASN A 1 198 ? 5.085 5.855 5.344 1.00 79.94 198 ASN A N 1
ATOM 1638 C CA . ASN A 1 198 ? 4.864 5.716 6.780 1.00 79.94 198 ASN A CA 1
ATOM 1639 C C . ASN A 1 198 ? 3.461 5.204 7.130 1.00 79.94 198 ASN A C 1
ATOM 1641 O O . ASN A 1 198 ? 3.299 4.492 8.117 1.00 79.94 198 ASN A O 1
ATOM 1645 N N . MET A 1 199 ? 2.440 5.578 6.362 1.00 89.81 199 MET A N 1
ATOM 1646 C CA . MET A 1 199 ? 1.083 5.083 6.573 1.00 89.81 199 MET A CA 1
ATOM 1647 C C . MET A 1 199 ? 0.970 3.602 6.189 1.00 89.81 199 MET A C 1
ATOM 1649 O O . MET A 1 199 ? 0.481 2.796 6.977 1.00 89.81 199 MET A O 1
ATOM 1653 N N . PHE A 1 200 ? 1.465 3.223 5.009 1.00 89.44 200 PHE A N 1
ATOM 1654 C CA . PHE A 1 200 ? 1.391 1.848 4.516 1.00 89.44 200 PHE A CA 1
ATOM 1655 C C . PHE A 1 200 ? 2.262 0.883 5.329 1.00 89.44 200 PHE A C 1
ATOM 1657 O O . PHE A 1 200 ? 1.863 -0.264 5.530 1.00 89.44 200 PHE A O 1
ATOM 1664 N N . SER A 1 201 ? 3.424 1.322 5.831 1.00 80.75 201 SER A N 1
ATOM 1665 C CA . SER A 1 201 ? 4.328 0.467 6.614 1.00 80.75 201 SER A CA 1
ATOM 1666 C C . SER A 1 201 ? 3.685 -0.047 7.904 1.00 80.75 201 SER A C 1
ATOM 1668 O O . SER A 1 201 ? 3.914 -1.197 8.277 1.00 80.75 201 SER A O 1
ATOM 1670 N N . ARG A 1 202 ? 2.813 0.762 8.523 1.00 84.25 202 ARG A N 1
ATOM 1671 C CA . ARG A 1 202 ? 2.061 0.421 9.742 1.00 84.25 202 ARG A CA 1
ATOM 1672 C C . ARG A 1 202 ? 0.995 -0.650 9.518 1.00 84.25 202 ARG A C 1
ATOM 1674 O O . ARG A 1 202 ? 0.534 -1.252 10.480 1.00 84.25 202 ARG A O 1
ATOM 1681 N N . ALA A 1 203 ? 0.571 -0.868 8.276 1.00 87.56 203 ALA A N 1
ATOM 1682 C CA . ALA A 1 203 ? -0.528 -1.764 7.959 1.00 87.56 203 ALA A CA 1
ATOM 1683 C C . ALA A 1 203 ? -0.042 -3.200 7.710 1.00 87.56 203 ALA A C 1
ATOM 1685 O O . ALA A 1 203 ? 0.943 -3.450 7.001 1.00 87.56 203 ALA A O 1
ATOM 1686 N N . LYS A 1 204 ? -0.785 -4.181 8.232 1.00 83.88 204 LYS A N 1
ATOM 1687 C CA . LYS A 1 204 ? -0.623 -5.593 7.854 1.00 83.88 204 LYS A CA 1
ATOM 1688 C C . LYS A 1 204 ? -1.200 -5.848 6.467 1.00 83.88 204 LYS A C 1
ATOM 1690 O O . LYS A 1 204 ? -0.560 -6.504 5.648 1.00 83.88 204 LYS A O 1
ATOM 1695 N N . LYS A 1 205 ? -2.411 -5.341 6.248 1.00 88.38 205 LYS A N 1
ATOM 1696 C CA . LYS A 1 205 ? -3.182 -5.399 5.006 1.00 88.38 205 LYS A CA 1
ATOM 1697 C C . LYS A 1 205 ? -3.715 -4.008 4.705 1.00 88.38 205 LYS A C 1
ATOM 1699 O O . LYS A 1 205 ? -4.007 -3.257 5.635 1.00 88.38 205 LYS A O 1
ATOM 1704 N N . ILE A 1 206 ? -3.841 -3.701 3.424 1.00 93.75 206 ILE A N 1
ATOM 1705 C CA . ILE A 1 206 ? -4.446 -2.467 2.942 1.00 93.75 206 ILE A CA 1
ATOM 1706 C C . ILE A 1 206 ? -5.64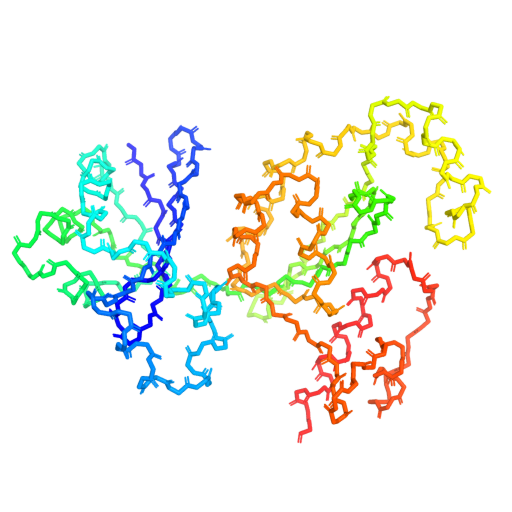1 -2.850 2.072 1.00 93.75 206 ILE A C 1
ATOM 1708 O O . ILE A 1 206 ? -5.448 -3.473 1.036 1.00 93.75 206 ILE A O 1
ATOM 1712 N N . TYR A 1 207 ? -6.856 -2.509 2.470 1.00 94.69 207 TYR A N 1
ATOM 1713 C CA . TYR A 1 207 ? -8.045 -2.724 1.656 1.00 94.69 207 TYR A CA 1
ATOM 1714 C C . TYR A 1 207 ? -8.317 -1.506 0.778 1.00 94.69 207 TYR A C 1
ATOM 1716 O O . TYR A 1 207 ? -8.320 -0.376 1.268 1.00 94.69 207 TYR A O 1
ATOM 1724 N N . THR A 1 208 ? -8.546 -1.775 -0.506 1.00 95.62 208 THR A N 1
ATOM 1725 C CA . THR A 1 208 ? -9.119 -0.839 -1.483 1.00 95.62 208 THR A CA 1
ATOM 1726 C C . THR A 1 208 ? -10.287 -1.506 -2.186 1.00 95.62 208 THR A C 1
ATOM 1728 O O . THR A 1 208 ? -10.370 -2.741 -2.235 1.00 95.62 208 THR A O 1
ATOM 1731 N N . TYR A 1 209 ? -11.173 -0.706 -2.770 1.00 92.00 209 TYR A N 1
ATOM 1732 C CA . TYR A 1 209 ? -12.280 -1.223 -3.558 1.00 92.00 209 TYR A CA 1
ATOM 1733 C C . TYR A 1 209 ? -11.938 -1.178 -5.054 1.00 92.00 209 TYR A C 1
ATOM 1735 O O . TYR A 1 209 ? -12.142 -0.183 -5.744 1.00 92.00 209 TYR A O 1
ATOM 1743 N N . GLY A 1 210 ? -11.418 -2.290 -5.575 1.00 86.94 210 GLY A N 1
ATOM 1744 C CA . GLY A 1 210 ? -10.877 -2.370 -6.929 1.00 86.94 210 GLY A CA 1
ATOM 1745 C C . GLY A 1 210 ? -9.368 -2.114 -6.984 1.00 86.94 210 GLY A C 1
ATOM 1746 O O . GLY A 1 210 ? -8.702 -1.866 -5.978 1.00 86.94 210 GLY A O 1
ATOM 1747 N N . ASP A 1 211 ? -8.817 -2.199 -8.198 1.00 83.31 211 ASP A N 1
ATOM 1748 C CA . ASP A 1 211 ? -7.375 -2.065 -8.449 1.00 83.31 211 ASP A CA 1
ATOM 1749 C C . ASP A 1 211 ? -6.951 -0.623 -8.819 1.00 83.31 211 ASP A C 1
ATOM 1751 O O . ASP A 1 211 ? -5.756 -0.355 -8.988 1.00 83.31 211 ASP A O 1
ATOM 1755 N N . THR A 1 212 ? -7.894 0.315 -8.965 1.00 90.50 212 THR A N 1
ATOM 1756 C CA . THR A 1 212 ? -7.633 1.667 -9.495 1.00 90.50 212 THR A CA 1
ATOM 1757 C C . THR A 1 212 ? -6.705 2.485 -8.593 1.00 90.50 212 THR A C 1
ATOM 1759 O O . THR A 1 212 ? -5.772 3.111 -9.098 1.00 90.50 212 THR A O 1
ATOM 1762 N N . ASP A 1 213 ? -6.864 2.400 -7.271 1.00 93.31 213 ASP A N 1
ATOM 1763 C CA . ASP A 1 213 ? -6.006 3.069 -6.281 1.00 93.31 213 ASP A CA 1
ATOM 1764 C C . ASP A 1 213 ? -4.518 2.770 -6.479 1.00 93.31 213 ASP A C 1
ATOM 1766 O O . ASP A 1 213 ? -3.652 3.652 -6.429 1.00 93.31 213 ASP A O 1
ATOM 1770 N N . SER A 1 214 ? -4.204 1.511 -6.792 1.00 90.25 214 SER A N 1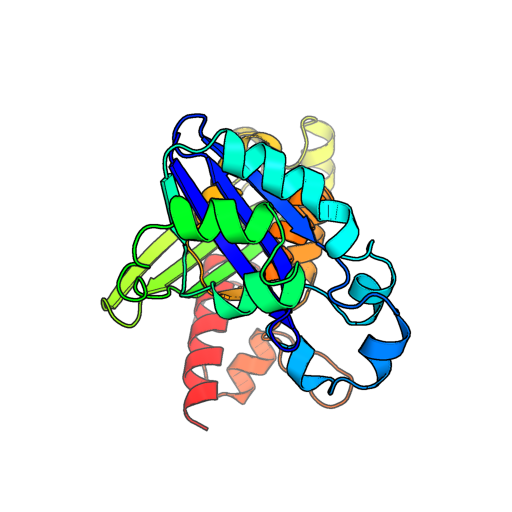
ATOM 1771 C CA . SER A 1 214 ? -2.830 1.103 -7.071 1.00 90.25 214 SER A CA 1
ATOM 1772 C C . SER A 1 214 ? -2.281 1.809 -8.323 1.00 90.25 214 SER A C 1
ATOM 1774 O O . SER A 1 214 ? -1.126 2.244 -8.350 1.00 90.25 214 SER A O 1
ATOM 1776 N N . LEU A 1 215 ? -3.113 2.016 -9.349 1.00 93.75 215 LEU A N 1
ATOM 1777 C CA . LEU A 1 215 ? -2.727 2.735 -10.565 1.00 93.75 215 LEU A CA 1
ATOM 1778 C C . LEU A 1 215 ? -2.523 4.233 -10.311 1.00 93.75 215 LEU A C 1
ATOM 1780 O O . LEU A 1 215 ? -1.632 4.833 -10.925 1.00 93.75 215 LEU A O 1
ATOM 1784 N N . PHE A 1 216 ? -3.285 4.833 -9.394 1.00 97.31 216 PHE A N 1
ATOM 1785 C CA . PHE A 1 216 ? -3.086 6.221 -8.978 1.00 97.31 216 PHE A CA 1
ATOM 1786 C C . PHE A 1 216 ? -1.745 6.415 -8.270 1.00 97.31 216 PHE A C 1
ATOM 1788 O O . PHE A 1 216 ? -1.005 7.352 -8.588 1.00 97.31 216 PHE A O 1
ATOM 1795 N N . LEU A 1 217 ? -1.361 5.489 -7.387 1.00 95.75 217 LEU A N 1
ATOM 1796 C CA . LEU A 1 217 ? -0.043 5.496 -6.746 1.00 95.75 217 LEU A CA 1
ATOM 1797 C C . LEU A 1 217 ? 1.083 5.331 -7.768 1.00 95.75 217 LEU A C 1
ATOM 1799 O O . LEU A 1 217 ? 2.057 6.089 -7.746 1.00 95.75 217 LEU A O 1
ATOM 1803 N N . LYS A 1 218 ? 0.926 4.401 -8.717 1.00 94.06 218 LYS A N 1
ATOM 1804 C CA . LYS A 1 218 ? 1.893 4.204 -9.804 1.00 94.06 218 LYS A CA 1
ATOM 1805 C C . LYS A 1 218 ? 2.090 5.470 -10.633 1.00 94.06 218 LYS A C 1
ATOM 1807 O O . LYS A 1 218 ? 3.223 5.835 -10.935 1.00 94.06 218 LYS A O 1
ATOM 1812 N N . SER A 1 219 ? 1.001 6.141 -10.989 1.00 96.50 219 SER A N 1
ATOM 1813 C CA . SER A 1 219 ? 1.033 7.348 -11.822 1.00 96.50 219 SER A CA 1
ATOM 1814 C C . SER A 1 219 ? 1.564 8.567 -11.061 1.00 96.50 219 SER A C 1
ATOM 1816 O O . SER A 1 219 ? 2.242 9.423 -11.635 1.00 96.50 219 SER A O 1
ATOM 1818 N N . SER A 1 220 ? 1.294 8.634 -9.756 1.00 96.69 220 SER A N 1
ATOM 1819 C CA . SER A 1 220 ? 1.698 9.746 -8.892 1.00 96.69 220 SER A CA 1
ATOM 1820 C C . SER A 1 220 ? 3.149 9.646 -8.433 1.00 96.69 220 SER A C 1
ATOM 1822 O O . SER A 1 220 ? 3.819 10.675 -8.379 1.00 96.69 220 SER A O 1
ATOM 1824 N N . PHE A 1 221 ? 3.654 8.440 -8.147 1.00 92.25 221 PHE A N 1
ATOM 1825 C CA . PHE A 1 221 ? 4.963 8.231 -7.515 1.00 92.25 221 PHE A CA 1
ATOM 1826 C C . PHE A 1 221 ? 5.916 7.344 -8.324 1.00 92.25 221 PHE A C 1
ATOM 1828 O O . PHE A 1 221 ? 7.110 7.625 -8.353 1.00 92.25 221 PHE A O 1
ATOM 1835 N N . GLY A 1 222 ? 5.409 6.364 -9.072 1.00 88.00 222 GLY A N 1
ATOM 1836 C CA . GLY A 1 222 ? 6.211 5.444 -9.884 1.00 88.00 222 GLY A CA 1
ATOM 1837 C C . GLY A 1 222 ? 6.076 3.985 -9.444 1.00 88.00 222 GLY A C 1
ATOM 1838 O O . GLY A 1 222 ? 5.241 3.643 -8.605 1.00 88.00 222 GLY A O 1
ATOM 1839 N N . ASN A 1 223 ? 6.895 3.107 -10.033 1.00 82.62 223 ASN A N 1
ATOM 1840 C CA . ASN A 1 223 ? 6.817 1.661 -9.790 1.00 82.62 223 ASN A CA 1
ATOM 1841 C C . ASN A 1 223 ? 7.194 1.265 -8.357 1.00 82.62 223 ASN A C 1
ATOM 1843 O O . ASN A 1 223 ? 6.639 0.295 -7.851 1.00 82.62 223 ASN A O 1
ATOM 1847 N N . ASP A 1 224 ? 8.091 1.998 -7.700 1.00 76.44 224 ASP A N 1
ATOM 1848 C CA . ASP A 1 224 ? 8.589 1.611 -6.376 1.00 76.44 224 ASP A CA 1
ATOM 1849 C C . ASP A 1 224 ? 7.497 1.743 -5.312 1.00 76.44 224 ASP A C 1
ATOM 1851 O O . ASP A 1 224 ? 7.185 0.769 -4.625 1.00 76.44 224 ASP A O 1
ATOM 1855 N N . MET A 1 225 ? 6.827 2.900 -5.261 1.00 85.25 225 MET A N 1
ATOM 1856 C CA . MET A 1 225 ? 5.654 3.111 -4.406 1.00 85.25 225 MET A CA 1
ATOM 1857 C C . MET A 1 225 ? 4.508 2.163 -4.770 1.00 85.25 225 MET A C 1
ATOM 1859 O O . MET A 1 225 ? 3.869 1.596 -3.886 1.00 85.25 225 MET A O 1
ATOM 1863 N N . PHE A 1 226 ? 4.253 1.965 -6.067 1.00 86.38 226 PHE A N 1
ATOM 1864 C CA . PHE A 1 226 ? 3.238 1.019 -6.529 1.00 86.38 226 PHE A CA 1
ATOM 1865 C C . PHE A 1 226 ? 3.492 -0.385 -5.985 1.00 86.38 226 PHE A C 1
ATOM 1867 O O . PHE A 1 226 ? 2.585 -0.991 -5.424 1.00 86.38 226 PHE A O 1
ATOM 1874 N N . ASN A 1 227 ? 4.719 -0.890 -6.117 1.00 78.94 227 ASN A N 1
ATOM 1875 C CA . ASN A 1 227 ? 5.081 -2.211 -5.623 1.00 78.94 227 ASN A CA 1
ATOM 1876 C C . ASN A 1 227 ? 4.972 -2.262 -4.094 1.00 78.94 227 ASN A C 1
ATOM 1878 O O . ASN A 1 227 ? 4.366 -3.192 -3.573 1.00 78.94 227 ASN A O 1
ATOM 1882 N N . PHE A 1 228 ? 5.475 -1.247 -3.384 1.00 78.75 228 PHE A N 1
ATOM 1883 C CA . PHE A 1 228 ? 5.399 -1.157 -1.921 1.00 78.75 228 PHE A CA 1
ATOM 1884 C C . PHE A 1 228 ? 3.957 -1.208 -1.392 1.00 78.75 228 PHE A C 1
ATOM 1886 O O . PHE A 1 228 ? 3.650 -1.937 -0.449 1.00 78.75 228 PHE A O 1
ATOM 1893 N N . PHE A 1 229 ? 3.046 -0.480 -2.037 1.00 86.75 229 PHE A N 1
ATOM 1894 C CA . PHE A 1 229 ? 1.625 -0.508 -1.712 1.00 86.75 229 PHE A CA 1
ATOM 1895 C C . PHE A 1 229 ? 0.974 -1.838 -2.089 1.00 86.75 229 PHE A C 1
ATOM 1897 O O . PHE A 1 229 ? 0.305 -2.469 -1.264 1.00 86.75 229 PHE A O 1
ATOM 1904 N N . ARG A 1 230 ? 1.204 -2.288 -3.333 1.00 82.81 230 ARG A N 1
ATOM 1905 C CA . ARG A 1 230 ? 0.593 -3.500 -3.889 1.00 82.81 230 ARG A CA 1
ATOM 1906 C C . ARG A 1 230 ? 0.874 -4.713 -3.020 1.00 82.81 230 ARG A C 1
ATOM 1908 O O . ARG A 1 230 ? 0.043 -5.610 -2.950 1.00 82.81 230 ARG A O 1
ATOM 1915 N N . VAL A 1 231 ? 1.997 -4.684 -2.301 1.00 74.75 231 VAL A N 1
ATOM 1916 C CA . VAL A 1 231 ? 2.419 -5.760 -1.423 1.00 74.75 231 VAL A CA 1
ATOM 1917 C C . VAL A 1 231 ? 1.415 -6.140 -0.343 1.00 74.75 231 VAL A C 1
ATOM 1919 O O . VAL A 1 231 ? 1.288 -7.312 0.008 1.00 74.75 231 VAL A O 1
ATOM 1922 N N . ARG A 1 232 ? 0.703 -5.146 0.181 1.00 80.81 232 ARG A N 1
ATOM 1923 C CA . ARG A 1 232 ? -0.299 -5.321 1.237 1.00 80.81 232 ARG A CA 1
ATOM 1924 C C . ARG A 1 232 ? -1.717 -5.168 0.722 1.00 80.81 232 ARG A C 1
ATOM 1926 O O . ARG A 1 232 ? -2.653 -5.412 1.483 1.00 80.81 232 ARG A O 1
ATOM 1933 N N . ASN A 1 233 ? -1.861 -4.677 -0.504 1.00 89.56 233 ASN A N 1
ATOM 1934 C CA . ASN A 1 233 ? -3.140 -4.274 -1.035 1.00 89.56 233 ASN A CA 1
ATOM 1935 C C . ASN A 1 233 ? -3.998 -5.486 -1.391 1.00 89.56 233 ASN A C 1
ATOM 1937 O O . ASN A 1 233 ? -3.590 -6.344 -2.174 1.00 89.56 233 ASN A O 1
ATOM 1941 N N . VAL A 1 234 ? -5.201 -5.509 -0.838 1.00 87.31 234 VAL A N 1
ATOM 1942 C CA . VAL A 1 234 ? -6.232 -6.491 -1.118 1.00 87.31 234 VAL A CA 1
ATOM 1943 C C . VAL A 1 234 ? -7.401 -5.760 -1.766 1.00 87.31 234 VAL A C 1
ATOM 1945 O O . VAL A 1 234 ? -8.019 -4.894 -1.147 1.00 87.31 234 VAL A O 1
ATOM 1948 N N . ASP A 1 235 ? -7.691 -6.136 -3.009 1.00 88.81 235 ASP A N 1
ATOM 1949 C CA . ASP A 1 235 ? -8.902 -5.728 -3.720 1.00 88.81 235 ASP A CA 1
ATOM 1950 C C . ASP A 1 235 ? -10.102 -6.431 -3.075 1.00 88.81 235 ASP A C 1
ATOM 1952 O O . ASP A 1 235 ? -10.230 -7.655 -3.167 1.00 88.81 235 ASP A O 1
ATOM 1956 N N . CYS A 1 236 ? -10.960 -5.661 -2.406 1.00 89.62 236 CYS A N 1
ATOM 1957 C CA . CYS A 1 236 ? -12.161 -6.182 -1.754 1.00 89.62 236 CYS A CA 1
ATOM 1958 C C . CYS A 1 236 ? -13.419 -6.126 -2.632 1.00 89.62 236 CYS A C 1
ATOM 1960 O O . CYS A 1 236 ? -14.517 -6.432 -2.156 1.00 89.62 236 CYS A O 1
ATOM 1962 N N . SER A 1 237 ? -13.284 -5.741 -3.903 1.00 88.50 237 SER A N 1
ATOM 1963 C CA . SER A 1 237 ? -14.431 -5.575 -4.787 1.00 88.50 237 SER A CA 1
ATOM 1964 C C . SER A 1 237 ? -15.217 -6.875 -4.966 1.00 88.50 237 SER A C 1
ATOM 1966 O O . SER A 1 237 ? -14.661 -7.960 -5.170 1.00 88.50 237 SER A O 1
ATOM 1968 N N . MET A 1 238 ? -16.546 -6.766 -4.902 1.00 87.19 238 MET A N 1
ATOM 1969 C CA . MET A 1 238 ? -17.422 -7.916 -5.102 1.00 87.19 238 MET A CA 1
ATOM 1970 C C . MET A 1 238 ? -17.457 -8.283 -6.583 1.00 87.19 238 MET A C 1
ATOM 1972 O O . MET A 1 238 ? -17.656 -7.428 -7.452 1.00 87.19 238 MET A O 1
ATOM 1976 N N . LYS A 1 239 ? -17.318 -9.578 -6.873 1.00 86.81 239 LYS A N 1
ATOM 1977 C CA . LYS A 1 239 ? -17.324 -10.107 -8.239 1.00 86.81 239 LYS A CA 1
ATOM 1978 C C . LYS A 1 239 ? -18.494 -11.065 -8.410 1.00 86.81 239 LYS A C 1
ATOM 1980 O O . LYS A 1 239 ? -18.611 -12.039 -7.674 1.00 86.81 239 LYS A O 1
ATOM 1985 N N . ILE A 1 240 ? -19.345 -10.792 -9.398 1.00 81.75 240 ILE A N 1
ATOM 1986 C CA . ILE A 1 240 ? -20.405 -11.708 -9.837 1.00 81.75 240 ILE A CA 1
ATOM 1987 C C . ILE A 1 240 ? -20.045 -12.184 -11.242 1.00 81.75 240 ILE A C 1
ATOM 1989 O O . ILE A 1 240 ? -20.084 -11.423 -12.215 1.00 81.75 240 ILE A O 1
ATOM 1993 N N . GLY A 1 241 ? -19.639 -13.452 -11.339 1.00 83.81 241 GLY A N 1
ATOM 1994 C CA . GLY A 1 241 ? -19.016 -13.987 -12.546 1.00 83.81 241 GLY A CA 1
ATOM 1995 C C . GLY A 1 241 ? -17.756 -13.192 -12.904 1.00 83.81 241 GLY A C 1
ATOM 1996 O O . GLY A 1 241 ? -16.865 -13.025 -12.078 1.00 83.81 241 GLY A O 1
ATOM 1997 N N . ASN A 1 242 ? -17.705 -12.658 -14.127 1.00 81.50 242 ASN A N 1
ATOM 1998 C CA . ASN A 1 242 ? -16.569 -11.869 -14.625 1.00 81.50 242 ASN A CA 1
ATOM 1999 C C . ASN A 1 242 ? -16.729 -10.349 -14.428 1.00 81.50 242 ASN A C 1
ATOM 2001 O O . ASN A 1 242 ? -15.939 -9.582 -14.976 1.00 81.50 242 ASN A O 1
ATOM 2005 N N . ARG A 1 243 ? -17.764 -9.889 -13.713 1.00 83.12 243 ARG A N 1
ATOM 2006 C CA . ARG A 1 243 ? -18.036 -8.458 -13.517 1.00 83.12 243 ARG A CA 1
ATOM 2007 C C . ARG A 1 243 ? -17.741 -8.040 -12.085 1.00 83.12 243 ARG A C 1
ATOM 2009 O O . ARG A 1 243 ? -18.234 -8.657 -11.145 1.00 83.12 243 ARG A O 1
ATOM 2016 N N . VAL A 1 244 ? -16.980 -6.959 -11.955 1.00 86.56 244 VAL A N 1
ATOM 2017 C CA . VAL A 1 244 ? -16.791 -6.237 -10.696 1.00 86.56 244 VAL A CA 1
ATOM 2018 C C . VAL A 1 244 ? -18.011 -5.343 -10.476 1.00 86.56 244 VAL A C 1
ATOM 2020 O O . VAL A 1 244 ? -18.406 -4.608 -11.385 1.00 86.56 244 VAL A O 1
ATOM 2023 N N . LEU A 1 245 ? -18.646 -5.442 -9.311 1.00 90.56 245 LEU A N 1
ATOM 2024 C CA . LEU A 1 245 ? -19.714 -4.524 -8.918 1.00 90.56 245 LEU A CA 1
ATOM 2025 C C . LEU A 1 245 ? -19.128 -3.214 -8.390 1.00 90.56 245 LEU A C 1
ATOM 2027 O O . LEU A 1 245 ? -17.979 -3.173 -7.971 1.00 90.56 245 LEU A O 1
ATOM 2031 N N . SER A 1 246 ? -19.914 -2.137 -8.422 1.00 91.00 246 SER A N 1
ATOM 2032 C CA . SER A 1 246 ? -19.550 -0.914 -7.703 1.00 91.00 246 SER A CA 1
ATOM 2033 C C . SER A 1 246 ? -19.744 -1.107 -6.201 1.00 91.00 246 SER A C 1
ATOM 2035 O O . SER A 1 246 ? -20.613 -1.881 -5.788 1.00 91.00 246 SER A O 1
ATOM 2037 N N . LEU A 1 247 ? -18.996 -0.348 -5.397 1.00 92.06 247 LEU A N 1
ATOM 2038 C CA . LEU A 1 247 ? -19.107 -0.367 -3.938 1.00 92.06 247 LEU A CA 1
ATOM 2039 C C . LEU A 1 247 ? -20.550 -0.142 -3.477 1.00 92.06 247 LEU A C 1
ATOM 2041 O O . LEU A 1 247 ? -21.074 -0.931 -2.701 1.00 92.06 247 LEU A O 1
ATOM 2045 N N . GLU A 1 248 ? -21.232 0.853 -4.042 1.00 89.62 248 GLU A N 1
ATOM 2046 C CA . GLU A 1 248 ? -22.637 1.146 -3.740 1.00 89.62 248 GLU A CA 1
ATOM 2047 C C . GLU A 1 248 ? -23.561 -0.061 -3.984 1.00 89.62 248 GLU A C 1
ATOM 2049 O O . GLU A 1 248 ? -24.389 -0.411 -3.142 1.00 89.62 248 GLU A O 1
ATOM 2054 N N . LYS A 1 249 ? -23.389 -0.758 -5.117 1.00 90.44 249 LYS A N 1
ATOM 2055 C CA . LYS A 1 249 ? -24.173 -1.963 -5.421 1.00 90.44 249 LYS A CA 1
ATOM 2056 C C . LYS A 1 249 ? -23.850 -3.095 -4.451 1.00 90.44 249 LYS A C 1
ATOM 2058 O O . LYS A 1 249 ? -24.765 -3.810 -4.053 1.00 90.44 249 LYS A O 1
ATOM 2063 N N . SER A 1 250 ? -22.585 -3.255 -4.063 1.00 91.56 250 SER A N 1
ATOM 2064 C CA . SER A 1 250 ? -22.183 -4.235 -3.051 1.00 91.56 250 SER A CA 1
ATOM 2065 C C . SER A 1 250 ? -22.788 -3.939 -1.687 1.00 91.56 250 SER A C 1
ATOM 2067 O O . SER A 1 250 ? -23.372 -4.841 -1.096 1.00 91.56 250 SER A O 1
ATOM 2069 N N . CYS A 1 251 ? -22.726 -2.693 -1.214 1.00 91.50 251 CYS A N 1
ATOM 2070 C CA . CYS A 1 251 ? -23.349 -2.287 0.045 1.00 91.50 251 CYS A CA 1
ATOM 2071 C C . CYS A 1 251 ? -24.850 -2.591 0.037 1.00 91.50 251 CYS A C 1
ATOM 2073 O O . CYS A 1 251 ? -25.341 -3.254 0.948 1.00 91.50 251 CYS A O 1
ATOM 2075 N N . LYS A 1 252 ? -25.554 -2.226 -1.044 1.00 90.31 252 LYS A N 1
ATOM 2076 C CA . LYS A 1 252 ? -26.987 -2.507 -1.195 1.00 90.31 252 LYS A CA 1
ATOM 2077 C C . LYS A 1 252 ? -27.312 -4.002 -1.129 1.00 90.31 252 LYS A C 1
ATOM 2079 O O . LYS A 1 252 ? -28.283 -4.382 -0.484 1.00 90.31 252 LYS A O 1
ATOM 2084 N N . LEU A 1 253 ? -26.515 -4.850 -1.785 1.00 89.44 253 LEU A N 1
ATOM 2085 C CA . LEU A 1 253 ? -26.701 -6.308 -1.748 1.00 89.44 253 LEU A CA 1
ATOM 2086 C C . LEU A 1 253 ? -26.468 -6.896 -0.353 1.00 89.44 253 LEU A C 1
ATOM 2088 O O . LEU A 1 253 ? -27.132 -7.858 0.017 1.00 89.44 253 LEU A O 1
ATOM 2092 N N . MET A 1 254 ? -25.553 -6.306 0.412 1.00 88.38 254 MET A N 1
ATOM 2093 C CA . MET A 1 254 ? -25.214 -6.741 1.768 1.00 88.38 254 MET A CA 1
ATOM 2094 C C . MET A 1 254 ? -26.121 -6.125 2.843 1.00 88.38 254 MET A C 1
ATOM 2096 O O . MET A 1 254 ? -25.925 -6.385 4.027 1.00 88.38 254 MET A O 1
ATOM 2100 N N . GLY A 1 255 ? -27.104 -5.305 2.455 1.00 88.88 255 GLY A N 1
ATOM 2101 C CA . GLY A 1 255 ? -27.971 -4.596 3.398 1.00 88.88 255 GLY A CA 1
ATOM 2102 C C . GLY A 1 255 ? -27.234 -3.545 4.233 1.00 88.88 255 GLY A C 1
ATOM 2103 O O . GLY A 1 255 ? -27.665 -3.237 5.340 1.00 88.88 255 GLY A O 1
ATOM 2104 N N . VAL A 1 256 ? -26.114 -3.019 3.729 1.00 89.12 256 VAL A N 1
ATOM 2105 C CA . VAL A 1 256 ? -25.386 -1.903 4.340 1.00 89.12 256 VAL A CA 1
ATOM 2106 C C . VAL A 1 256 ? -25.989 -0.604 3.825 1.00 89.12 256 VAL A C 1
ATOM 2108 O O . VAL A 1 256 ? -25.870 -0.298 2.637 1.00 89.12 256 VAL A O 1
ATOM 2111 N N . ASP A 1 257 ? -26.611 0.150 4.727 1.00 83.19 257 ASP A N 1
ATOM 2112 C CA . ASP A 1 257 ? -27.174 1.468 4.444 1.00 83.19 257 ASP A CA 1
ATOM 2113 C C . ASP A 1 257 ? -26.348 2.541 5.163 1.00 83.19 257 ASP A C 1
ATOM 2115 O O . ASP A 1 257 ? -26.325 2.611 6.392 1.00 83.19 257 ASP A O 1
ATOM 2119 N N . LEU A 1 258 ? -25.590 3.317 4.388 1.00 77.81 258 LEU A N 1
ATOM 2120 C CA . LEU A 1 258 ? -24.741 4.395 4.885 1.00 77.81 258 LEU A CA 1
ATOM 2121 C C . LEU A 1 258 ? -24.935 5.642 4.024 1.00 77.81 258 LEU A C 1
ATOM 2123 O O . LEU A 1 258 ? -24.638 5.646 2.821 1.00 77.81 258 LEU A O 1
ATOM 2127 N N . GLU A 1 259 ? -25.383 6.712 4.676 1.00 77.06 259 GLU A N 1
ATOM 2128 C CA . GLU A 1 259 ? -25.513 8.036 4.077 1.00 77.06 259 GLU A CA 1
ATOM 2129 C C . GLU A 1 259 ? -24.141 8.615 3.701 1.00 77.06 259 GLU A C 1
ATOM 2131 O O . GLU A 1 259 ? -23.135 8.396 4.377 1.00 77.06 259 GLU A O 1
ATOM 2136 N N . GLY A 1 260 ? -24.098 9.374 2.606 1.00 78.12 260 GLY A N 1
ATOM 2137 C CA . GLY A 1 260 ? -22.893 10.069 2.161 1.00 78.12 260 GLY A CA 1
ATOM 2138 C C . GLY A 1 260 ? -22.867 10.299 0.655 1.00 78.12 260 GLY A C 1
ATOM 2139 O O . GLY A 1 260 ? -23.538 9.610 -0.114 1.00 78.12 260 GLY A O 1
ATOM 2140 N N . THR A 1 261 ? -22.061 11.251 0.209 1.00 81.62 261 THR A N 1
ATOM 2141 C CA . THR A 1 261 ? -21.866 11.511 -1.223 1.00 81.62 261 THR A CA 1
ATOM 2142 C C . THR A 1 261 ? -20.933 10.456 -1.823 1.00 81.62 261 THR A C 1
ATOM 2144 O O . THR A 1 261 ? -19.963 10.057 -1.178 1.00 81.62 261 THR A O 1
ATOM 2147 N N . ALA A 1 262 ? -21.232 9.964 -3.027 1.00 80.25 262 ALA A N 1
ATOM 2148 C CA . ALA A 1 262 ? -20.280 9.167 -3.808 1.00 80.25 262 ALA A CA 1
ATOM 2149 C C . ALA A 1 262 ? -19.056 10.019 -4.189 1.00 80.25 262 ALA A C 1
ATOM 2151 O O . ALA A 1 262 ? -19.190 11.240 -4.277 1.00 80.25 262 ALA A O 1
ATOM 2152 N N . HIS A 1 263 ? -17.901 9.387 -4.428 1.00 84.06 263 HIS A N 1
ATOM 2153 C CA . HIS A 1 263 ? -16.641 10.077 -4.762 1.00 84.06 263 HIS A CA 1
ATOM 2154 C C . HIS A 1 263 ? -16.124 10.982 -3.640 1.00 84.06 263 HIS A C 1
ATOM 2156 O O . HIS A 1 263 ? -15.378 11.934 -3.859 1.00 84.06 263 HIS A O 1
ATOM 2162 N N . ASN A 1 264 ? -16.566 10.722 -2.411 1.00 92.31 264 ASN A N 1
ATOM 2163 C CA . ASN A 1 264 ? -15.943 11.291 -1.236 1.00 92.31 264 ASN A CA 1
ATOM 2164 C C . ASN A 1 264 ? -15.197 10.154 -0.542 1.00 92.31 264 ASN A C 1
ATOM 2166 O O . ASN A 1 264 ? -15.850 9.251 -0.001 1.00 92.31 264 ASN A O 1
ATOM 2170 N N . PRO A 1 265 ? -13.857 10.222 -0.473 1.00 95.44 265 PRO A N 1
ATOM 2171 C CA . PRO A 1 265 ? -13.054 9.075 -0.076 1.00 95.44 265 PRO A CA 1
ATOM 2172 C C . PRO A 1 265 ? -13.354 8.649 1.363 1.00 95.44 265 PRO A C 1
ATOM 2174 O O . PRO A 1 265 ? -13.216 7.481 1.718 1.00 95.44 265 PRO A O 1
ATOM 2177 N N . LYS A 1 266 ? -13.839 9.569 2.211 1.00 96.00 266 LYS A N 1
ATOM 2178 C CA . LYS A 1 266 ? -14.288 9.233 3.563 1.00 96.00 266 LYS A CA 1
ATOM 2179 C C . LYS A 1 266 ? -15.490 8.297 3.552 1.00 96.00 266 LYS A C 1
ATOM 2181 O O . LYS A 1 266 ? -15.466 7.268 4.224 1.00 96.00 266 LYS A O 1
ATOM 2186 N N . TYR A 1 267 ? -16.539 8.655 2.816 1.00 94.38 267 TYR A N 1
ATOM 2187 C CA . TYR A 1 267 ? -17.752 7.842 2.765 1.00 94.38 267 TYR A CA 1
ATOM 2188 C C . TYR A 1 267 ? -17.503 6.523 2.039 1.00 94.38 267 TYR A C 1
ATOM 2190 O O . TYR A 1 267 ? -18.052 5.499 2.440 1.00 94.38 267 TYR A O 1
ATOM 2198 N N . ASP A 1 268 ? -16.626 6.518 1.039 1.00 94.25 268 ASP A N 1
ATOM 2199 C CA . ASP A 1 268 ? -16.264 5.298 0.324 1.00 94.25 268 ASP A CA 1
ATOM 2200 C C . ASP A 1 268 ? -15.444 4.342 1.211 1.00 94.25 268 ASP A C 1
ATOM 2202 O O . ASP A 1 268 ? -15.757 3.152 1.281 1.00 94.25 268 ASP A O 1
ATOM 2206 N N . VAL A 1 269 ? -14.517 4.844 2.035 1.00 96.44 269 VAL A N 1
ATOM 2207 C CA . VAL A 1 269 ? -13.835 4.031 3.063 1.00 96.44 269 VAL A CA 1
ATOM 2208 C C . VAL A 1 269 ? -14.804 3.487 4.113 1.00 96.44 269 VAL A C 1
ATOM 2210 O O . VAL A 1 269 ? -14.744 2.301 4.445 1.00 96.44 269 VAL A O 1
ATOM 2213 N N . GLN A 1 270 ? -15.721 4.315 4.619 1.00 94.88 270 GLN A N 1
ATOM 2214 C CA . GLN A 1 270 ? -16.707 3.894 5.621 1.00 94.88 270 GLN A CA 1
ATOM 2215 C C . GLN A 1 270 ? -17.648 2.814 5.073 1.00 94.88 270 GLN A C 1
ATOM 2217 O O . GLN A 1 270 ? -17.885 1.802 5.736 1.00 94.88 270 GLN A O 1
ATOM 2222 N N . ARG A 1 271 ? -18.121 2.982 3.832 1.00 94.00 271 ARG A N 1
ATOM 2223 C CA . ARG A 1 271 ? -18.909 1.976 3.109 1.00 94.00 271 ARG A CA 1
ATOM 2224 C C . ARG A 1 271 ? -18.142 0.692 2.902 1.00 94.00 271 ARG A C 1
ATOM 2226 O O . ARG A 1 271 ? -18.678 -0.369 3.199 1.00 94.00 271 ARG A O 1
ATOM 2233 N N . MET A 1 272 ? -16.902 0.781 2.424 1.00 94.12 272 MET A N 1
ATOM 2234 C CA . MET A 1 272 ? -16.037 -0.374 2.205 1.00 94.12 272 MET A CA 1
ATOM 2235 C C . MET A 1 272 ? -15.834 -1.164 3.496 1.00 94.12 272 MET A C 1
ATOM 2237 O O . MET A 1 272 ? -15.945 -2.389 3.490 1.00 94.12 272 MET A O 1
ATOM 2241 N N . ARG A 1 273 ? -15.580 -0.475 4.609 1.00 93.31 273 ARG A N 1
ATOM 2242 C CA . ARG A 1 273 ? -15.411 -1.108 5.915 1.00 93.31 273 ARG A CA 1
ATOM 2243 C C . ARG A 1 273 ? -16.696 -1.786 6.387 1.00 93.31 273 ARG A C 1
ATOM 2245 O O . ARG A 1 273 ? -16.651 -2.964 6.715 1.00 93.31 273 ARG A O 1
ATOM 2252 N N . ALA A 1 274 ? -17.834 -1.093 6.362 1.00 92.31 274 ALA A N 1
ATOM 2253 C CA . ALA A 1 274 ? -19.113 -1.674 6.776 1.00 92.31 274 ALA A CA 1
ATOM 2254 C C . ALA A 1 274 ? -19.534 -2.858 5.889 1.00 92.31 274 ALA A C 1
ATOM 2256 O O . ALA A 1 274 ? -20.037 -3.864 6.383 1.00 92.31 274 ALA A O 1
ATOM 2257 N N . TYR A 1 275 ? -19.280 -2.764 4.582 1.00 91.69 275 TYR A N 1
ATOM 2258 C CA . TYR A 1 275 ? -19.433 -3.864 3.631 1.00 91.69 275 TYR A CA 1
ATOM 2259 C C . TYR A 1 275 ? -18.592 -5.082 4.030 1.00 91.69 275 TYR A C 1
ATOM 2261 O O . TYR A 1 275 ? -19.113 -6.197 4.071 1.00 91.69 275 TYR A O 1
ATOM 2269 N N . LEU A 1 276 ? -17.311 -4.873 4.340 1.00 90.12 276 LEU A N 1
ATOM 2270 C CA . LEU A 1 276 ? -16.400 -5.943 4.730 1.00 90.12 276 LEU A CA 1
ATOM 2271 C C . LEU A 1 276 ? -16.793 -6.570 6.068 1.00 90.12 276 LEU A C 1
ATOM 2273 O O . LEU A 1 276 ? -16.880 -7.793 6.142 1.00 90.12 276 LEU A O 1
ATOM 2277 N N . ASP A 1 277 ? -17.102 -5.756 7.076 1.00 88.56 277 ASP A N 1
ATOM 2278 C CA . ASP A 1 277 ? -17.567 -6.230 8.382 1.00 88.56 277 ASP A CA 1
ATOM 2279 C C . ASP A 1 277 ? -18.830 -7.098 8.213 1.00 88.56 277 ASP A C 1
ATOM 2281 O O . ASP A 1 277 ? -18.894 -8.207 8.736 1.00 88.56 277 ASP A O 1
ATOM 2285 N N . LYS A 1 278 ? -19.788 -6.669 7.376 1.00 87.00 278 LYS A N 1
ATOM 2286 C CA . LYS A 1 278 ? -20.998 -7.454 7.092 1.00 87.00 278 LYS A CA 1
ATOM 2287 C C . LYS A 1 278 ? -20.720 -8.745 6.321 1.00 87.00 278 LYS A C 1
ATOM 2289 O O . LYS A 1 278 ? -21.420 -9.734 6.510 1.00 87.00 278 LYS A O 1
ATOM 2294 N N . SER A 1 279 ? -19.713 -8.748 5.449 1.00 81.38 279 SER A N 1
ATOM 2295 C CA . SER A 1 279 ? -19.314 -9.944 4.700 1.00 81.38 279 SER A CA 1
ATOM 2296 C C . SER A 1 279 ? -18.639 -11.011 5.559 1.00 81.38 279 SER A C 1
ATOM 2298 O O . SER A 1 279 ? -18.695 -12.179 5.196 1.00 81.38 279 SER A O 1
ATOM 2300 N N . GLU A 1 280 ? -18.036 -10.631 6.690 1.00 79.50 280 GLU A N 1
ATOM 2301 C CA . GLU A 1 280 ? -17.436 -11.571 7.648 1.00 79.50 280 GLU A CA 1
ATOM 2302 C C . GLU A 1 280 ? -18.494 -12.289 8.516 1.00 79.50 280 GLU A C 1
ATOM 2304 O O . GLU A 1 280 ? -18.174 -13.296 9.145 1.00 79.50 280 GLU A O 1
ATOM 2309 N N . GLU A 1 281 ? -19.741 -11.800 8.550 1.00 77.12 281 GLU A N 1
ATOM 2310 C CA . GLU A 1 281 ? -20.858 -12.396 9.307 1.00 77.12 281 GLU A CA 1
ATOM 2311 C C . GLU A 1 281 ? -21.620 -13.503 8.549 1.00 77.12 281 GLU A C 1
ATOM 2313 O O . GLU A 1 281 ? -22.433 -14.199 9.164 1.00 77.12 281 GLU A O 1
ATOM 2318 N N . LEU A 1 282 ? -21.403 -13.645 7.234 1.00 62.69 282 LEU A N 1
ATOM 2319 C CA . LEU A 1 282 ? -22.077 -14.618 6.355 1.00 62.69 282 LEU A CA 1
ATOM 2320 C C . LEU A 1 282 ? -21.234 -15.879 6.131 1.00 62.69 282 LEU A C 1
ATOM 2322 O O . LEU A 1 282 ? -21.850 -16.967 6.049 1.00 62.69 282 LEU A O 1
#

pLDDT: mean 90.07, std 8.12, range [55.84, 98.44]

Radius of gyration: 20.68 Å; chains: 1; bounding box: 55×53×39 Å

Sequence (282 aa):
MALEVKFFTLKEKICAWEIHDTATNQYYNGAARPFKSSASLDKILPSEYFLLPYTKKQLKSFEYIGRLAPFFEDLFKKADSIHPAAFYDHVLKHTFGPKSPVFQLYAEKAVAADAPASKPILYIDFEAMNMRICGWYAELVDREKNETKVFEGIAKPFSDNRYITRLWNNTYQDLLPYSLEDLYKAKHIRSFEKYFINMFSRAKKIYTYGDTDSLFLKSSFGNDMFNFFRVRNVDCSMKIGNRVLSLEKSCKLMGVDLEGTAHNPKYDVQRMRAYLDKSEEL

Foldseek 3Di:
DEKEKEFDDQPLEGAKIWIADPVVRDIDIDGEQQDPALCVLVPDDQVSCQLFLDHSVRNSPGHHLLVCLVVLLVVLVPHQAYAYLADNLSSCCSRHNPPRSSSVSCVVHYDPHPDNDQAWEKEKDFDDQPLAGFWMWIWGARPVVRDIDIDIDGAQRDPDLVVLVVSCVPPNVVQAPDDSVRNVVHYHLQVCLSVLLVVQVSHQAYEDADCSVLSSQCVHPNDVSSSSNSRRYHHPFDDDPPDTDDLVVLCVVLVNDDDDDPNYTVSSSVSSVVSVVSVVVD

InterPro domains:
  IPR012337 Ribonuclease H-like superfamily [SSF53098] (119-273)

Organism: NCBI:txid2763656

Secondary structure (DSSP, 8-state):
-EEEEEEEEETTEEEEEEEEETTTTEEEEEE-BSSSSGGGGGGS-GGGGTTSSS-HHHHHHSPBGGGGHHHHHHHHHH-SEEEESS--HHHHHHHH-TT-HHHHHHHHHBPPPPS----PEEEEEEEEETTEEEEEEEEEEETTTTEEEEEEEE-BS-S-HHHHHHHIIIIITTTSSS-HHHHHHSPBGGGGHHHHHHHHHT-SEEEESSSHHHHHHHHHH-HHHHHHHHTTEEE---EETTEEPPHHHHHHHTT------TT-HHHHHHHHHHHHHHHTT-